Protein AF-A0A7S3BF53-F1 (afdb_monomer_lite)

Secondary structure (DSSP, 8-state):
--HHHHHHHHHHHHHHHHHHHHHHHHHHHHHHHHTS-----TTS-SS--HHHHHHHHHT-THHHHHHHHHHS-TTS-HHHHHHHHHHHHHHHIIIIIIHHHHHHHHHHHHHHHHHHHHHHHHHHHHHHHHHHHHTS-SS-GGGHHHHHHHHHHHHHHHHHHHHHT-TT--SS-SS--S----S-------TT-PPPTTSSS-SS---TT---HHHHHHHHHHHS---S-S-HHHHHHHHHHHHHHHHHHHHHHHHSSPPP----

Foldseek 3Di:
DDLVVVLVVLLVVVVVVLVVVLLVLLVVLLVVVQVQDDDDDPLDDPHDDSVNSVCVLVVNCSVVVVLVVVVVVPPDDPVSNVVVVVSSVVSNCCNVVVSVVVSVVSSVVSCVVSVVCSVVVVVVVVVVVVVVVVVDDPDDPVCSVVVVVVVVVVVVVVVVCVVVVDPPDPDPPPPPPPDPPVPDPPQPQDPVRDHDVPDPDPDDDDDPPDDDVVVVCVVVVVVVPPDDDDDPPVVVVVVVVVVVVVVVVVVVVVVPPPDPPDDD

Sequence (264 aa):
MSALVNMFLVMVRDLARWLVLVAVVIVAFSLALSAVPLPSGDACPDRVDVLLLFDVIVGGGAYVECLEGLEEVETYESMTSHFIVFLLLVHLLVTVVMLLNMLIAMMGKTFDSVWEGQQAVSFFIFANQVTSWGAFDSIPPPFSLLSLLFYGLRWCWEHLRNHCAGPAGFRRLRGGAEDVVPERFELMTFPNGQPMPGSTAWSDEYPTERLPGFVQDFIIAHMQDGDAGGDDDEVRWRAHLMKQQWRIEQATKRLEEPLPLQEQ

Structure (mmCIF, N/CA/C/O backbone):
data_AF-A0A7S3BF53-F1
#
_entry.id   AF-A0A7S3BF53-F1
#
loop_
_atom_site.group_PDB
_atom_site.id
_atom_site.type_symbol
_atom_site.label_atom_id
_atom_site.label_alt_id
_atom_site.label_comp_id
_atom_site.label_asym_id
_atom_site.label_entity_id
_atom_site.label_seq_id
_atom_site.pdbx_PDB_ins_code
_atom_site.Cartn_x
_atom_site.Cartn_y
_atom_site.Cartn_z
_atom_site.occupancy
_atom_site.B_iso_or_equiv
_atom_site.auth_seq_id
_atom_site.auth_comp_id
_atom_site.auth_asym_id
_atom_site.auth_atom_id
_atom_site.pdbx_PDB_model_num
ATOM 1 N N . MET A 1 1 ? -7.308 -0.768 20.375 1.00 58.06 1 MET A N 1
ATOM 2 C CA . MET A 1 1 ? -6.405 -0.361 19.274 1.00 58.06 1 MET A CA 1
ATOM 3 C C . MET A 1 1 ? -6.685 1.097 18.968 1.00 58.06 1 MET A C 1
ATOM 5 O O . MET A 1 1 ? -7.853 1.464 18.953 1.00 58.06 1 MET A O 1
ATOM 9 N N . SER A 1 2 ? -5.657 1.934 18.832 1.00 79.06 2 SER A N 1
ATOM 10 C CA . SER A 1 2 ? -5.838 3.372 18.604 1.00 79.06 2 SER A CA 1
ATOM 11 C C . SER A 1 2 ? -6.504 3.630 17.250 1.00 79.06 2 SER A C 1
ATOM 13 O O . SER A 1 2 ? -6.268 2.903 16.285 1.00 79.06 2 SER A O 1
ATOM 15 N N . ALA A 1 3 ? -7.337 4.669 17.180 1.00 77.31 3 ALA A N 1
ATOM 16 C CA . ALA A 1 3 ? -8.090 5.034 15.979 1.00 77.31 3 ALA A CA 1
ATOM 17 C C . ALA A 1 3 ? -7.168 5.236 14.754 1.00 77.31 3 ALA A C 1
ATOM 19 O O . ALA A 1 3 ? -7.497 4.817 13.644 1.00 77.31 3 ALA A O 1
ATOM 20 N N . LEU A 1 4 ? -5.950 5.728 15.006 1.00 82.62 4 LEU A N 1
ATOM 21 C CA . LEU A 1 4 ? -4.860 5.891 14.041 1.00 82.62 4 LEU A CA 1
ATOM 22 C C . LEU A 1 4 ? -4.425 4.566 13.391 1.00 82.62 4 LEU A C 1
ATOM 24 O O . LEU A 1 4 ? -4.243 4.511 12.180 1.00 82.62 4 LEU A O 1
ATOM 28 N N . VAL A 1 5 ? -4.319 3.475 14.159 1.00 86.81 5 VAL A N 1
ATOM 29 C CA . VAL A 1 5 ? -3.934 2.161 13.606 1.00 86.81 5 VAL A CA 1
ATOM 30 C C . VAL A 1 5 ? -4.991 1.665 12.625 1.00 86.81 5 VAL A C 1
ATOM 32 O O . VAL A 1 5 ? -4.650 1.145 11.568 1.00 86.81 5 VAL A O 1
ATOM 35 N N . ASN A 1 6 ? -6.273 1.872 12.936 1.00 81.62 6 ASN A N 1
ATOM 36 C CA . ASN A 1 6 ? -7.346 1.483 12.028 1.00 81.62 6 ASN A CA 1
ATOM 37 C C . ASN A 1 6 ? -7.331 2.322 10.738 1.00 81.62 6 ASN A C 1
ATOM 39 O O . ASN A 1 6 ? -7.492 1.763 9.657 1.00 81.62 6 ASN A O 1
ATOM 43 N N . MET A 1 7 ? -7.066 3.635 10.831 1.00 84.69 7 MET A N 1
ATOM 44 C CA . MET A 1 7 ? -6.878 4.478 9.637 1.00 84.69 7 MET A CA 1
ATOM 45 C C . MET A 1 7 ? -5.736 3.956 8.762 1.00 84.69 7 MET A C 1
ATOM 47 O O . MET A 1 7 ? -5.902 3.767 7.558 1.00 84.69 7 MET A O 1
ATOM 51 N N . PHE A 1 8 ? -4.588 3.680 9.383 1.00 87.94 8 PHE A N 1
ATOM 52 C CA . PHE A 1 8 ? -3.396 3.225 8.683 1.00 87.94 8 PHE A CA 1
ATOM 53 C C . PHE A 1 8 ? -3.629 1.897 7.956 1.00 87.94 8 PHE A C 1
ATOM 55 O O . PHE A 1 8 ? -3.248 1.757 6.800 1.00 87.94 8 PHE A O 1
ATOM 62 N N . LEU A 1 9 ? -4.310 0.935 8.584 1.00 88.62 9 LEU A N 1
ATOM 63 C CA . LEU A 1 9 ? -4.603 -0.355 7.951 1.00 88.62 9 LEU A CA 1
ATOM 64 C C . LEU A 1 9 ? -5.501 -0.221 6.716 1.00 88.62 9 LEU A C 1
ATOM 66 O O . LEU A 1 9 ? -5.301 -0.936 5.732 1.00 88.62 9 LEU A O 1
ATOM 70 N N . VAL A 1 10 ? -6.466 0.703 6.745 1.00 87.38 10 VAL A N 1
ATOM 71 C CA . VAL A 1 10 ? -7.314 0.984 5.580 1.00 87.38 10 VAL A CA 1
ATOM 72 C C . VAL A 1 10 ? -6.475 1.559 4.437 1.00 87.38 10 VAL A C 1
ATOM 74 O O . VAL A 1 10 ? -6.578 1.064 3.317 1.00 87.38 10 VAL A O 1
ATOM 77 N N . MET A 1 11 ? -5.582 2.507 4.728 1.00 89.75 11 MET A N 1
ATOM 78 C CA . MET A 1 11 ? -4.672 3.088 3.732 1.00 89.75 11 MET A CA 1
ATOM 79 C C . MET A 1 11 ? -3.684 2.064 3.166 1.00 89.75 11 MET A C 1
ATOM 81 O O . MET A 1 11 ? -3.462 2.018 1.959 1.00 89.75 11 MET A O 1
ATOM 85 N N . VAL A 1 12 ? -3.124 1.190 4.009 1.00 91.19 12 VAL A N 1
ATOM 86 C CA . VAL A 1 12 ? -2.203 0.125 3.576 1.00 91.19 12 VAL A CA 1
ATOM 87 C C . VAL A 1 12 ? -2.883 -0.845 2.614 1.00 91.19 12 VAL A C 1
ATOM 89 O O . VAL A 1 12 ? -2.254 -1.330 1.676 1.00 91.19 12 VAL A O 1
ATOM 92 N N . ARG A 1 13 ? -4.176 -1.122 2.802 1.00 90.62 13 ARG A N 1
ATOM 93 C CA . ARG A 1 13 ? -4.932 -1.961 1.867 1.00 90.62 13 ARG A CA 1
ATOM 94 C C . ARG A 1 13 ? -5.024 -1.323 0.480 1.00 90.62 13 ARG A C 1
ATOM 96 O O . ARG A 1 13 ? -4.913 -2.034 -0.518 1.00 90.62 13 ARG A O 1
ATOM 103 N N . ASP A 1 14 ? -5.223 -0.013 0.409 1.00 90.75 14 ASP A N 1
ATOM 104 C CA . ASP A 1 14 ? -5.295 0.705 -0.867 1.00 90.75 14 ASP A CA 1
ATOM 105 C C . ASP A 1 14 ? -3.908 0.831 -1.513 1.00 90.75 14 ASP A C 1
ATOM 107 O O . ASP A 1 14 ? -3.759 0.564 -2.708 1.00 90.75 14 ASP A O 1
ATOM 111 N N . LEU A 1 15 ? -2.869 1.051 -0.703 1.00 92.25 15 LEU A N 1
ATOM 112 C CA . LEU A 1 15 ? -1.470 0.965 -1.123 1.00 92.25 15 LEU A CA 1
ATOM 113 C C . LEU A 1 15 ? -1.128 -0.408 -1.716 1.00 92.25 15 LEU A C 1
ATOM 115 O O . LEU A 1 15 ? -0.468 -0.484 -2.747 1.00 92.25 15 LEU A O 1
ATOM 119 N N . ALA A 1 16 ? -1.595 -1.499 -1.104 1.00 93.56 16 ALA A N 1
ATOM 120 C CA . ALA A 1 16 ? -1.345 -2.852 -1.594 1.00 93.56 16 ALA A CA 1
ATOM 121 C C . ALA A 1 16 ? -1.981 -3.089 -2.973 1.00 93.56 16 ALA A C 1
ATOM 123 O O . ALA A 1 16 ? -1.361 -3.701 -3.841 1.00 93.56 16 ALA A O 1
ATOM 124 N N . ARG A 1 17 ? -3.194 -2.569 -3.207 1.00 92.50 17 ARG A N 1
ATOM 125 C CA .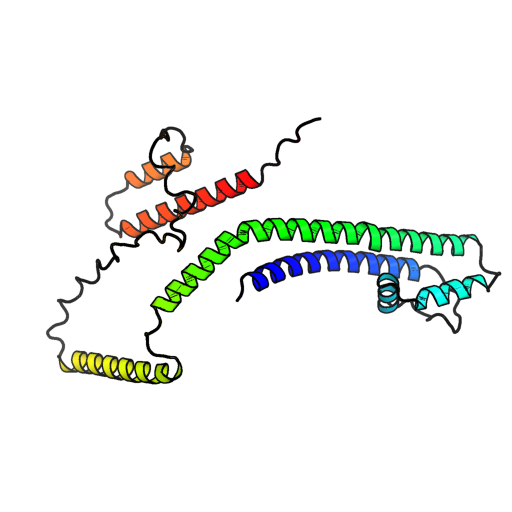 ARG A 1 17 ? -3.857 -2.637 -4.522 1.00 92.50 17 ARG A CA 1
ATOM 126 C C . ARG A 1 17 ? -3.075 -1.866 -5.581 1.00 92.50 17 ARG A C 1
ATOM 128 O O . ARG A 1 17 ? -2.878 -2.379 -6.680 1.00 92.50 17 ARG A O 1
ATOM 135 N N . TRP A 1 18 ? -2.597 -0.671 -5.243 1.00 91.50 18 TRP A N 1
ATOM 136 C CA . TRP A 1 18 ? -1.729 0.110 -6.123 1.00 91.50 18 TRP A CA 1
ATOM 137 C C . TRP A 1 18 ? -0.403 -0.613 -6.407 1.00 91.50 18 TRP A C 1
ATOM 139 O O . TRP A 1 18 ? 0.016 -0.700 -7.558 1.00 91.50 18 TRP A O 1
ATOM 149 N N . LEU A 1 19 ? 0.213 -1.216 -5.389 1.00 90.25 19 LEU A N 1
ATOM 150 C CA . LEU A 1 19 ? 1.477 -1.941 -5.522 1.00 90.25 19 LEU A CA 1
ATOM 151 C C . LEU A 1 19 ? 1.355 -3.153 -6.455 1.00 90.25 19 LEU A C 1
ATOM 153 O O . LEU A 1 19 ? 2.285 -3.440 -7.203 1.00 90.25 19 LEU A O 1
ATOM 157 N N . VAL A 1 20 ? 0.203 -3.829 -6.478 1.00 92.94 20 VAL A N 1
ATOM 158 C CA . VAL A 1 20 ? -0.067 -4.894 -7.459 1.00 92.94 20 VAL A CA 1
ATOM 159 C C . VAL A 1 20 ? -0.070 -4.347 -8.890 1.00 92.94 20 VAL A C 1
ATOM 161 O O . VAL A 1 20 ? 0.509 -4.975 -9.773 1.00 92.94 20 VAL A O 1
ATOM 164 N N . LEU A 1 21 ? -0.662 -3.172 -9.134 1.00 90.81 21 LEU A N 1
ATOM 165 C CA . LEU A 1 21 ? -0.634 -2.542 -10.461 1.00 90.81 21 LEU A CA 1
ATOM 166 C C . LEU A 1 21 ? 0.792 -2.175 -10.876 1.00 90.81 21 LEU A C 1
ATOM 168 O O . LEU A 1 21 ? 1.189 -2.448 -12.008 1.00 90.81 21 LEU A O 1
ATOM 172 N N . VAL A 1 22 ? 1.574 -1.618 -9.949 1.00 87.88 22 VAL A N 1
ATOM 173 C CA . VAL A 1 22 ? 2.997 -1.333 -10.166 1.00 87.88 22 VAL A CA 1
ATOM 174 C C . VAL A 1 22 ? 3.735 -2.617 -10.532 1.00 87.88 22 VAL A C 1
ATOM 176 O O . VAL A 1 22 ? 4.389 -2.661 -11.568 1.00 87.88 22 VAL A O 1
ATOM 179 N N . ALA A 1 23 ? 3.571 -3.691 -9.757 1.00 88.94 23 ALA A N 1
ATOM 180 C CA . ALA A 1 23 ? 4.220 -4.971 -10.024 1.00 88.94 23 ALA A CA 1
ATOM 181 C C . ALA A 1 23 ? 3.887 -5.520 -11.424 1.00 88.94 23 ALA A C 1
ATOM 183 O O . ALA A 1 23 ? 4.781 -6.000 -12.117 1.00 88.94 23 ALA A O 1
ATOM 184 N N . VAL A 1 24 ? 2.634 -5.399 -11.877 1.00 91.69 24 VAL A N 1
ATOM 185 C CA . VAL A 1 24 ? 2.233 -5.806 -13.235 1.00 91.69 24 VAL A CA 1
ATOM 186 C C . VAL A 1 24 ? 2.958 -4.986 -14.307 1.00 91.69 24 VAL A C 1
ATOM 188 O O . VAL A 1 24 ? 3.455 -5.562 -15.273 1.00 91.69 24 VAL A O 1
ATOM 191 N N . VAL A 1 25 ? 3.062 -3.665 -14.136 1.00 89.12 25 VAL A N 1
ATOM 192 C CA . VAL A 1 25 ? 3.775 -2.785 -15.081 1.00 89.12 25 VAL A CA 1
ATOM 193 C C . VAL A 1 25 ? 5.271 -3.106 -15.119 1.00 89.12 25 VAL A C 1
ATOM 195 O O . VAL A 1 25 ? 5.851 -3.181 -16.201 1.00 89.12 25 VAL A O 1
ATOM 198 N N . ILE A 1 26 ? 5.882 -3.346 -13.956 1.00 86.88 26 ILE A N 1
ATOM 199 C CA . ILE A 1 26 ? 7.291 -3.743 -13.829 1.00 86.88 26 ILE A CA 1
ATOM 200 C C . ILE A 1 26 ? 7.536 -5.044 -14.586 1.00 86.88 26 ILE A C 1
ATOM 202 O O . ILE A 1 26 ? 8.400 -5.087 -15.454 1.00 86.88 26 ILE A O 1
ATOM 206 N N . VAL A 1 27 ? 6.736 -6.080 -14.322 1.00 87.62 27 VAL A N 1
ATOM 207 C CA . VAL A 1 27 ? 6.882 -7.385 -14.978 1.00 87.62 27 VAL A CA 1
ATOM 208 C C . VAL A 1 27 ? 6.671 -7.277 -16.488 1.00 87.62 27 VAL A C 1
ATOM 210 O O . VAL A 1 27 ? 7.452 -7.842 -17.250 1.00 87.62 27 VAL A O 1
ATOM 213 N N . ALA A 1 28 ? 5.662 -6.528 -16.945 1.00 89.44 28 ALA A N 1
ATOM 214 C CA . ALA A 1 28 ? 5.427 -6.314 -18.373 1.00 89.44 28 ALA A CA 1
ATOM 215 C C . ALA A 1 28 ? 6.629 -5.641 -19.056 1.00 89.44 28 ALA A C 1
ATOM 217 O O . ALA A 1 28 ? 7.031 -6.048 -20.147 1.00 89.44 28 ALA A O 1
ATOM 218 N N . PHE A 1 29 ? 7.236 -4.653 -18.396 1.00 86.50 29 PHE A N 1
ATOM 219 C CA . PHE A 1 29 ? 8.429 -3.983 -18.899 1.00 86.50 29 PHE A CA 1
ATOM 220 C C . PHE A 1 29 ? 9.669 -4.887 -18.869 1.00 86.50 29 PHE A C 1
ATOM 222 O O . PHE A 1 29 ? 10.404 -4.928 -19.852 1.00 86.50 29 PHE A O 1
ATOM 229 N N . SER A 1 30 ? 9.868 -5.680 -17.807 1.00 84.31 30 SER A N 1
ATOM 230 C CA . SER A 1 30 ? 10.944 -6.681 -17.746 1.00 84.31 30 SER A CA 1
ATOM 231 C C . SER A 1 30 ? 10.846 -7.678 -18.898 1.00 84.31 30 SER A C 1
ATOM 233 O O . SER A 1 30 ? 11.850 -7.991 -19.532 1.00 84.31 30 SER A O 1
ATOM 235 N N . LEU A 1 31 ? 9.634 -8.152 -19.204 1.00 86.06 31 LEU A N 1
ATOM 236 C CA . LEU A 1 31 ? 9.401 -9.068 -20.319 1.00 86.06 31 LEU A CA 1
ATOM 237 C C . LEU A 1 31 ? 9.686 -8.399 -21.668 1.00 86.06 31 LEU A C 1
ATOM 239 O O . LEU A 1 31 ? 10.329 -9.011 -22.520 1.00 86.06 31 LEU A O 1
ATOM 243 N N . ALA A 1 32 ? 9.276 -7.141 -21.849 1.00 86.44 32 ALA A N 1
ATOM 244 C CA . ALA A 1 32 ? 9.574 -6.380 -23.061 1.00 86.44 32 ALA A CA 1
ATOM 245 C C . ALA A 1 32 ? 11.086 -6.188 -23.265 1.00 86.44 32 ALA A C 1
ATOM 247 O O . ALA A 1 32 ? 11.575 -6.384 -24.375 1.00 86.44 32 ALA A O 1
ATOM 248 N N . LEU A 1 33 ? 11.834 -5.882 -22.199 1.00 80.38 33 LEU A N 1
ATOM 249 C CA . LEU A 1 33 ? 13.294 -5.773 -22.255 1.00 80.38 33 LEU A CA 1
ATOM 250 C C . LEU A 1 33 ? 13.976 -7.120 -22.497 1.00 80.38 33 LEU A C 1
ATOM 252 O O . LEU A 1 33 ? 14.936 -7.175 -23.252 1.00 80.38 33 LEU A O 1
ATOM 256 N N . SER A 1 34 ? 13.460 -8.212 -21.927 1.00 82.06 34 SER A N 1
ATOM 257 C CA . SER A 1 34 ? 14.020 -9.554 -22.149 1.00 82.06 34 SER A CA 1
ATOM 258 C C . SER A 1 34 ? 13.914 -10.030 -23.602 1.00 82.06 34 SER A C 1
ATOM 260 O O . SER A 1 34 ? 14.663 -10.910 -24.019 1.00 82.06 34 SER A O 1
ATOM 262 N N . ALA A 1 35 ? 12.991 -9.453 -24.379 1.00 85.12 35 ALA A N 1
ATOM 263 C CA . ALA A 1 35 ? 12.853 -9.731 -25.804 1.00 85.12 35 ALA A CA 1
ATOM 264 C C . ALA A 1 35 ? 13.886 -8.978 -26.661 1.00 85.12 35 ALA A C 1
ATOM 266 O O . ALA A 1 35 ? 14.076 -9.330 -27.827 1.00 85.12 35 ALA A O 1
ATOM 267 N N . VAL A 1 36 ? 14.542 -7.952 -26.109 1.00 81.06 36 VAL A N 1
ATOM 268 C CA . VAL A 1 36 ? 15.578 -7.188 -26.803 1.00 81.06 36 VAL A CA 1
ATOM 269 C C . VAL A 1 36 ? 16.932 -7.859 -26.545 1.00 81.06 36 VAL A C 1
ATOM 271 O O . VAL A 1 36 ? 17.335 -7.986 -25.389 1.00 81.06 36 VAL A O 1
ATOM 274 N N . PRO A 1 37 ? 17.653 -8.307 -27.588 1.00 73.31 37 PRO A N 1
ATOM 275 C CA . PRO A 1 37 ? 18.969 -8.904 -27.414 1.00 73.31 37 PRO A CA 1
ATOM 276 C C . PRO A 1 37 ? 19.960 -7.831 -26.948 1.00 73.31 37 PRO A C 1
ATOM 278 O O . PRO A 1 37 ? 20.319 -6.935 -27.711 1.00 73.31 37 PRO A O 1
ATOM 281 N N . LEU A 1 38 ? 20.384 -7.919 -25.689 1.00 71.62 38 LEU A N 1
ATOM 282 C CA . LEU A 1 38 ? 21.467 -7.104 -25.146 1.00 71.62 38 LEU A CA 1
ATOM 283 C C . LEU A 1 38 ? 22.809 -7.776 -25.469 1.00 71.62 38 LEU A C 1
ATOM 285 O O . LEU A 1 38 ? 22.896 -9.008 -25.431 1.00 71.62 38 LEU A O 1
ATOM 289 N N . PRO A 1 39 ? 23.858 -7.008 -25.799 1.00 67.94 39 PRO A N 1
ATOM 290 C CA . PRO A 1 39 ? 25.179 -7.583 -25.973 1.00 67.94 39 PRO A CA 1
ATOM 291 C C . PRO A 1 39 ? 25.680 -8.094 -24.616 1.00 67.94 39 PRO A C 1
ATOM 293 O O . PRO A 1 39 ? 25.703 -7.368 -23.625 1.00 67.94 39 PRO A O 1
ATOM 296 N N . SER A 1 40 ? 26.063 -9.367 -24.576 1.00 64.88 40 SER A N 1
ATOM 297 C CA . SER A 1 40 ? 26.676 -10.001 -23.411 1.00 64.88 40 SER A CA 1
ATOM 298 C C . SER A 1 40 ? 28.082 -9.429 -23.213 1.00 64.88 40 SER A C 1
ATOM 300 O O . SER A 1 40 ? 28.989 -9.745 -23.988 1.00 64.88 40 SER A O 1
ATOM 302 N N . GLY A 1 41 ? 28.251 -8.565 -22.215 1.00 65.62 41 GLY A N 1
ATOM 303 C CA . GLY A 1 41 ? 29.543 -8.035 -21.778 1.00 65.62 41 GLY A CA 1
ATOM 304 C C . GLY A 1 41 ? 29.740 -8.280 -20.285 1.00 65.62 41 GLY A C 1
ATOM 305 O O . GLY A 1 41 ? 28.764 -8.386 -19.551 1.00 65.62 41 GLY A O 1
ATOM 306 N N . ASP A 1 42 ? 30.992 -8.328 -19.824 1.00 69.00 42 ASP A N 1
ATOM 307 C CA . ASP A 1 42 ? 31.342 -8.649 -18.426 1.00 69.00 42 ASP A CA 1
ATOM 308 C C . ASP A 1 42 ? 30.708 -7.698 -17.384 1.00 69.00 42 ASP A C 1
ATOM 310 O O . ASP A 1 42 ? 30.632 -8.033 -16.203 1.00 69.00 42 ASP A O 1
ATOM 314 N N . ALA A 1 43 ? 30.246 -6.517 -17.816 1.00 68.31 43 ALA A N 1
ATOM 315 C CA . ALA A 1 43 ? 29.608 -5.502 -16.978 1.00 68.31 43 ALA A CA 1
ATOM 316 C C . ALA A 1 43 ? 28.077 -5.644 -16.856 1.00 68.31 43 ALA A C 1
ATOM 318 O O . ALA A 1 43 ? 27.490 -5.056 -15.949 1.00 68.31 43 ALA A O 1
ATOM 319 N N . CYS A 1 44 ? 27.420 -6.408 -17.735 1.00 71.00 44 CYS A N 1
ATOM 320 C CA . CYS A 1 44 ? 25.963 -6.530 -17.745 1.00 71.00 44 CYS A CA 1
ATOM 321 C C . CYS A 1 44 ? 25.557 -7.986 -17.466 1.00 71.00 44 CYS A C 1
ATOM 323 O O . CYS A 1 44 ? 26.053 -8.901 -18.122 1.00 71.00 44 CYS A O 1
ATOM 325 N N . PRO A 1 45 ? 24.651 -8.240 -16.508 1.00 68.94 45 PRO A N 1
ATOM 326 C CA . PRO A 1 45 ? 24.195 -9.595 -16.246 1.00 68.94 45 PRO A CA 1
ATOM 327 C C . PRO A 1 45 ? 23.455 -10.163 -17.462 1.00 68.94 45 PRO A C 1
ATOM 329 O O . PRO A 1 45 ? 22.587 -9.508 -18.035 1.00 68.94 45 PRO A O 1
ATOM 332 N N . ASP A 1 46 ? 23.748 -11.422 -17.798 1.00 68.44 46 ASP A N 1
ATOM 333 C CA . ASP A 1 46 ? 23.150 -12.156 -18.928 1.00 68.44 46 ASP A CA 1
ATOM 334 C C . ASP A 1 46 ? 21.615 -12.255 -18.867 1.00 68.44 46 ASP A C 1
ATOM 336 O O . ASP A 1 46 ? 20.956 -12.610 -19.848 1.00 68.44 46 ASP A O 1
ATOM 340 N N . ARG A 1 47 ? 21.019 -11.983 -17.701 1.00 68.56 47 ARG A N 1
ATOM 341 C CA . ARG A 1 47 ? 19.571 -11.916 -17.512 1.00 68.56 47 ARG A CA 1
ATOM 342 C C . ARG A 1 47 ? 19.185 -10.689 -16.709 1.00 68.56 47 ARG A C 1
ATOM 344 O O . ARG A 1 47 ? 19.731 -10.420 -15.643 1.00 68.56 47 ARG A O 1
ATOM 351 N N . VAL A 1 48 ? 18.169 -9.994 -17.210 1.00 69.88 48 VAL A N 1
ATOM 352 C CA . VAL A 1 48 ? 17.499 -8.918 -16.486 1.00 69.88 48 VAL A CA 1
ATOM 353 C C . VAL A 1 48 ? 16.619 -9.552 -15.411 1.00 69.88 48 VAL A C 1
ATOM 355 O O . VAL A 1 48 ? 15.503 -9.997 -15.682 1.00 69.88 48 VAL A O 1
ATOM 358 N N . ASP A 1 49 ? 17.137 -9.630 -14.189 1.00 75.81 49 ASP A N 1
ATOM 359 C CA . ASP A 1 49 ? 16.344 -10.048 -13.039 1.00 75.81 49 ASP A CA 1
ATOM 360 C C . ASP A 1 49 ? 15.367 -8.940 -12.624 1.00 75.81 49 ASP A C 1
ATOM 362 O O . ASP A 1 49 ? 15.662 -7.745 -12.695 1.00 75.81 49 ASP A O 1
ATOM 366 N N . VAL A 1 50 ? 14.198 -9.341 -12.119 1.00 74.44 50 VAL A N 1
ATOM 367 C CA . VAL A 1 50 ? 13.154 -8.421 -11.619 1.00 74.44 50 VAL A CA 1
ATOM 368 C C . VAL A 1 50 ? 13.705 -7.473 -10.544 1.00 74.44 50 VAL A C 1
ATOM 370 O O . VAL A 1 50 ? 13.290 -6.321 -10.453 1.00 74.44 50 VAL A O 1
ATOM 373 N N . LEU A 1 51 ? 14.670 -7.948 -9.754 1.00 75.19 51 LEU A N 1
ATOM 374 C CA . LEU A 1 51 ? 15.366 -7.177 -8.723 1.00 75.19 51 LEU A CA 1
ATOM 375 C C . LEU A 1 51 ? 16.181 -6.015 -9.300 1.00 75.19 51 LEU A C 1
ATOM 377 O O . LEU A 1 51 ? 16.215 -4.942 -8.709 1.00 75.19 51 LEU A O 1
ATOM 381 N N . LEU A 1 52 ? 16.787 -6.219 -10.467 1.00 73.62 52 LEU A N 1
ATOM 382 C CA . LEU A 1 52 ? 17.581 -5.207 -11.151 1.00 73.62 52 LEU A CA 1
ATOM 383 C C . LEU A 1 52 ? 16.664 -4.123 -11.735 1.00 73.62 52 LEU A C 1
ATOM 385 O O . LEU A 1 52 ? 16.938 -2.934 -11.619 1.00 73.62 52 LEU A O 1
ATOM 389 N N . LEU A 1 53 ? 15.503 -4.523 -12.261 1.00 73.50 53 LEU A N 1
ATOM 390 C CA . LEU A 1 53 ? 14.482 -3.577 -12.711 1.00 73.50 53 LEU A CA 1
ATOM 391 C C . LEU A 1 53 ? 13.871 -2.770 -11.553 1.00 73.50 53 LEU A C 1
ATOM 393 O O . LEU A 1 53 ? 13.546 -1.596 -11.709 1.00 73.50 53 LEU A O 1
ATOM 397 N N . PHE A 1 54 ? 13.706 -3.398 -10.387 1.00 76.62 54 PHE A N 1
ATOM 398 C CA . PHE A 1 54 ? 13.265 -2.700 -9.183 1.00 76.62 54 PHE A CA 1
ATOM 399 C C . PHE A 1 54 ? 14.294 -1.655 -8.742 1.00 76.62 54 PHE A C 1
ATOM 401 O O . PHE A 1 54 ? 13.909 -0.539 -8.405 1.00 76.62 54 PHE A O 1
ATOM 408 N N . ASP A 1 55 ? 15.586 -1.985 -8.816 1.00 79.12 55 ASP A N 1
ATOM 409 C CA . ASP A 1 55 ? 16.666 -1.040 -8.532 1.00 79.12 55 ASP A CA 1
ATOM 410 C C . ASP A 1 55 ? 16.593 0.179 -9.466 1.00 79.12 55 ASP A C 1
ATOM 412 O O . ASP A 1 55 ? 16.591 1.309 -8.991 1.00 79.12 55 ASP A O 1
ATOM 416 N N . VAL A 1 56 ? 16.358 -0.022 -10.771 1.00 74.38 56 VAL A N 1
ATOM 417 C CA . VAL A 1 56 ? 16.149 1.074 -11.744 1.00 74.38 56 VAL A CA 1
ATOM 418 C C . VAL A 1 56 ? 15.011 2.012 -11.341 1.00 74.38 56 VAL A C 1
ATOM 420 O O . VAL A 1 56 ? 15.143 3.230 -11.434 1.00 74.38 56 VAL A O 1
ATOM 423 N N . ILE A 1 57 ? 13.893 1.464 -10.869 1.00 73.38 57 ILE A N 1
ATOM 424 C CA . ILE A 1 57 ? 12.719 2.257 -10.470 1.00 73.38 57 ILE A CA 1
ATOM 425 C C . ILE A 1 57 ? 12.984 3.041 -9.186 1.00 73.38 57 ILE A C 1
ATOM 427 O O . ILE A 1 57 ? 12.490 4.156 -9.028 1.00 73.38 57 ILE A O 1
ATOM 431 N N . VAL A 1 58 ? 13.770 2.468 -8.274 1.00 76.25 58 VAL A N 1
ATOM 432 C CA . VAL A 1 58 ? 14.184 3.122 -7.027 1.00 76.25 58 VAL A CA 1
ATOM 433 C C . VAL A 1 58 ? 15.287 4.166 -7.275 1.00 76.25 58 VAL A C 1
ATOM 435 O O . VAL A 1 58 ? 15.558 4.989 -6.401 1.00 76.25 58 VAL A O 1
ATOM 438 N N . GLY A 1 59 ? 15.859 4.211 -8.483 1.00 69.75 59 GLY A N 1
ATOM 439 C CA . GLY A 1 59 ? 16.929 5.136 -8.858 1.00 69.75 59 GLY A CA 1
ATOM 440 C C . GLY A 1 59 ? 18.332 4.583 -8.596 1.00 69.75 59 GLY A C 1
ATOM 441 O O . GLY A 1 59 ? 19.274 5.350 -8.408 1.00 69.75 59 GLY A O 1
ATOM 442 N N . GLY A 1 60 ? 18.475 3.262 -8.554 1.00 75.56 60 GLY A N 1
ATOM 443 C CA . GLY A 1 60 ? 19.754 2.569 -8.508 1.00 75.56 60 GLY A CA 1
ATOM 444 C C . GLY A 1 60 ? 20.576 2.813 -9.775 1.00 75.56 60 GLY A C 1
ATOM 445 O O . GLY A 1 60 ? 20.065 2.783 -10.895 1.00 75.56 60 GLY A O 1
ATOM 446 N N . GLY A 1 61 ? 21.870 3.081 -9.592 1.00 72.44 61 GLY A N 1
ATOM 447 C CA . GLY A 1 61 ? 22.786 3.456 -10.676 1.00 72.44 61 GLY A CA 1
ATOM 448 C C . GLY A 1 61 ? 23.297 2.289 -11.526 1.00 72.44 61 GLY A C 1
ATOM 449 O O . GLY A 1 61 ? 23.853 2.528 -12.593 1.00 72.44 61 GLY A O 1
ATOM 450 N N . ALA A 1 62 ? 23.087 1.037 -11.104 1.00 69.75 62 ALA A N 1
ATOM 451 C CA . ALA A 1 62 ? 23.700 -0.136 -11.737 1.00 69.75 62 ALA A CA 1
ATOM 452 C C . ALA A 1 62 ? 23.319 -0.307 -13.220 1.00 69.75 62 ALA A C 1
ATOM 454 O O . ALA A 1 62 ? 24.110 -0.780 -14.030 1.00 69.75 62 ALA A O 1
ATOM 455 N N . TYR A 1 63 ? 22.106 0.099 -13.597 1.00 70.50 63 TYR A N 1
ATOM 456 C CA . TYR A 1 63 ? 21.652 0.006 -14.986 1.00 70.50 63 TYR A CA 1
ATOM 457 C C . TYR A 1 63 ? 22.137 1.171 -15.850 1.00 70.50 63 TYR A C 1
ATOM 459 O O . TYR A 1 63 ? 22.316 1.002 -17.052 1.00 70.50 63 TYR A O 1
ATOM 467 N N . VAL A 1 64 ? 22.361 2.340 -15.239 1.00 72.44 64 VAL A N 1
ATOM 468 C CA . VAL A 1 64 ? 22.916 3.513 -15.927 1.00 72.44 64 VAL A CA 1
ATOM 469 C C . VAL A 1 64 ? 24.349 3.213 -16.356 1.00 72.44 64 VAL A C 1
ATOM 471 O O . VAL A 1 64 ? 24.692 3.466 -17.500 1.00 72.44 64 VAL A O 1
ATOM 474 N N . GLU A 1 65 ? 25.132 2.556 -15.498 1.00 75.81 65 GLU A N 1
ATOM 475 C CA . GLU A 1 65 ? 26.508 2.143 -15.803 1.00 75.81 65 GLU A CA 1
ATOM 476 C C . GLU A 1 65 ? 26.570 1.103 -16.943 1.00 75.81 65 GLU A C 1
ATOM 478 O O . GLU A 1 65 ? 27.410 1.205 -17.836 1.00 75.81 65 GLU A O 1
ATOM 483 N N . CYS A 1 66 ? 25.625 0.152 -16.992 1.00 75.62 66 CYS A N 1
ATOM 484 C CA . CYS A 1 66 ? 25.492 -0.776 -18.126 1.00 75.62 66 CYS A CA 1
ATOM 485 C C . CYS A 1 66 ? 25.070 -0.048 -19.420 1.00 75.62 66 CYS A C 1
ATOM 487 O O . CYS A 1 66 ? 25.583 -0.364 -20.489 1.00 75.62 66 CYS A O 1
ATOM 489 N N . LEU A 1 67 ? 24.175 0.945 -19.347 1.00 72.56 67 LEU A N 1
ATOM 490 C CA . LEU A 1 67 ? 23.752 1.748 -20.504 1.00 72.56 67 LEU A CA 1
ATOM 491 C C . LEU A 1 67 ? 24.859 2.660 -21.042 1.00 72.56 67 LEU A C 1
ATOM 493 O O . LEU A 1 67 ? 25.006 2.758 -22.257 1.00 72.56 67 LEU A O 1
ATOM 497 N N . GLU A 1 68 ? 25.637 3.293 -20.166 1.00 74.94 68 GLU A N 1
ATOM 498 C CA . GLU A 1 68 ? 26.790 4.117 -20.546 1.00 74.94 68 GLU A CA 1
ATOM 499 C C . GLU A 1 68 ? 27.879 3.259 -21.212 1.00 74.94 68 GLU A C 1
ATOM 501 O O . GLU A 1 68 ? 28.427 3.645 -22.242 1.00 74.94 68 GLU A O 1
ATOM 506 N N . GLY A 1 69 ? 28.116 2.037 -20.717 1.00 68.38 69 GLY A N 1
ATOM 507 C CA . GLY A 1 69 ? 29.053 1.091 -21.338 1.00 68.38 69 GLY A CA 1
ATOM 508 C C . GLY A 1 69 ? 28.636 0.596 -22.732 1.00 68.38 69 GLY A C 1
ATOM 509 O O . GLY A 1 69 ? 29.483 0.148 -23.506 1.00 68.38 69 GLY A O 1
ATOM 510 N N . LEU A 1 70 ? 27.348 0.690 -23.089 1.00 66.81 70 LEU A N 1
ATOM 511 C CA . LEU A 1 70 ? 26.852 0.347 -24.428 1.00 66.81 70 LEU A CA 1
ATOM 512 C C . LEU A 1 70 ? 27.122 1.445 -25.463 1.00 66.81 70 LEU A C 1
ATOM 514 O O . LEU A 1 70 ? 27.153 1.143 -26.657 1.00 66.81 70 LEU A O 1
ATOM 518 N N . GLU A 1 71 ? 27.315 2.694 -25.033 1.00 64.75 71 GLU A N 1
ATOM 519 C CA . GLU A 1 71 ? 27.599 3.823 -25.926 1.00 64.75 71 GLU A CA 1
ATOM 520 C C . GLU A 1 71 ? 29.007 3.724 -26.540 1.00 64.75 71 GLU A C 1
ATOM 522 O O . GLU A 1 71 ? 29.206 4.114 -27.689 1.00 64.75 71 GLU A O 1
ATOM 527 N N . GLU A 1 72 ? 29.966 3.115 -25.833 1.00 65.00 72 GLU A N 1
ATOM 528 C CA . GLU A 1 72 ? 31.346 2.943 -26.313 1.00 65.00 72 GLU A CA 1
ATOM 529 C C . GLU A 1 72 ? 31.510 1.814 -27.355 1.00 65.00 72 GLU A C 1
ATOM 531 O O . GLU A 1 72 ? 32.506 1.771 -28.082 1.00 65.00 72 GLU A O 1
ATOM 536 N N . VAL A 1 73 ? 30.538 0.901 -27.487 1.00 61.94 73 VAL A N 1
ATOM 537 C CA . VAL A 1 73 ? 30.586 -0.212 -28.453 1.00 61.94 73 VAL A CA 1
ATOM 538 C C . VAL A 1 73 ? 29.886 0.200 -29.758 1.00 61.94 73 VAL A C 1
ATOM 540 O O . VAL A 1 73 ? 28.771 -0.218 -30.062 1.00 61.94 73 VAL A O 1
ATOM 543 N N . GLU A 1 74 ? 30.571 1.021 -30.560 1.00 56.62 74 GLU A N 1
ATOM 544 C CA . GLU A 1 74 ? 30.095 1.709 -31.783 1.00 56.62 74 GLU A CA 1
ATOM 545 C C . GLU A 1 74 ? 29.601 0.823 -32.966 1.00 56.62 74 GLU A C 1
ATOM 547 O O . GLU A 1 74 ? 29.505 1.292 -34.099 1.00 56.62 74 GLU A O 1
ATOM 552 N N . THR A 1 75 ? 29.279 -0.464 -32.784 1.00 57.47 75 THR A N 1
ATOM 553 C CA . THR A 1 75 ? 28.971 -1.386 -33.909 1.00 57.47 75 THR A CA 1
ATOM 554 C C . THR A 1 75 ? 27.594 -2.051 -33.896 1.00 57.47 75 THR A C 1
ATOM 556 O O . THR A 1 75 ? 27.324 -2.887 -34.759 1.00 57.47 75 THR A O 1
ATOM 559 N N . TYR A 1 76 ? 26.682 -1.655 -33.003 1.00 52.56 76 TYR A N 1
ATOM 560 C CA . TYR A 1 76 ? 25.289 -2.126 -33.032 1.00 52.56 76 TYR A CA 1
ATOM 561 C C . TYR A 1 76 ? 24.346 -1.150 -33.755 1.00 52.56 76 TYR A C 1
ATOM 563 O O . TYR A 1 76 ? 24.482 0.067 -33.650 1.00 52.56 76 TYR A O 1
ATOM 571 N N . GLU A 1 77 ? 23.389 -1.695 -34.519 1.00 62.84 77 GLU A N 1
ATO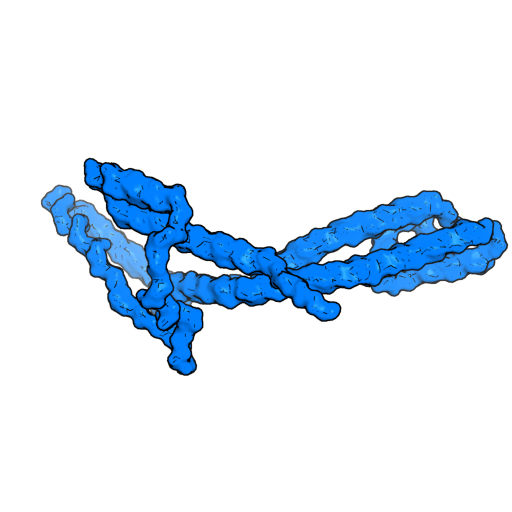M 572 C CA . GLU A 1 77 ? 22.453 -0.939 -35.361 1.00 62.84 77 GLU A CA 1
ATOM 573 C C . GLU A 1 77 ? 21.790 0.222 -34.603 1.00 62.84 77 GLU A C 1
ATOM 575 O O . GLU A 1 77 ? 21.050 0.021 -33.639 1.00 62.84 77 GLU A O 1
ATOM 580 N N . SER A 1 78 ? 22.009 1.441 -35.106 1.00 65.56 78 SER A N 1
ATOM 581 C CA . SER A 1 78 ? 21.496 2.707 -34.567 1.00 65.56 78 SER A CA 1
ATOM 582 C C . SER A 1 78 ? 20.011 2.666 -34.173 1.00 65.56 78 SER A C 1
ATOM 584 O O . SER A 1 78 ? 19.610 3.335 -33.229 1.00 65.56 78 SER A O 1
ATOM 586 N N . MET A 1 79 ? 19.171 1.861 -34.828 1.00 68.00 79 MET A N 1
ATOM 587 C CA . MET A 1 79 ? 17.742 1.807 -34.501 1.00 68.00 79 MET A CA 1
ATOM 588 C C . MET A 1 79 ? 17.427 1.129 -33.160 1.00 68.00 79 MET A C 1
ATOM 590 O O . MET A 1 79 ? 16.495 1.550 -32.475 1.00 68.00 79 MET A O 1
ATOM 594 N N . THR A 1 80 ? 18.200 0.122 -32.752 1.00 76.50 80 THR A N 1
ATOM 595 C CA . THR A 1 80 ? 17.921 -0.643 -31.526 1.00 76.50 80 THR A CA 1
ATOM 596 C C . THR A 1 80 ? 18.285 0.156 -30.275 1.00 76.50 80 THR A C 1
ATOM 598 O O . THR A 1 80 ? 17.530 0.145 -29.303 1.00 76.50 80 THR A O 1
ATOM 601 N N . SER A 1 81 ? 19.381 0.923 -30.309 1.00 74.94 81 SER A N 1
ATOM 602 C CA . SER A 1 81 ? 19.796 1.769 -29.180 1.00 74.94 81 SER A CA 1
ATOM 603 C C . SER A 1 81 ? 18.775 2.873 -28.885 1.00 74.94 81 SER A C 1
ATOM 605 O O . SER A 1 81 ? 18.340 3.029 -27.744 1.00 74.94 81 SER A O 1
ATOM 607 N N . HIS A 1 82 ? 18.298 3.571 -29.920 1.00 81.44 82 HIS A N 1
ATOM 608 C CA . HIS A 1 82 ? 17.267 4.602 -29.774 1.00 81.44 82 HIS A CA 1
ATOM 609 C C . HIS A 1 82 ? 15.950 4.022 -29.245 1.00 81.44 82 HIS A C 1
ATOM 611 O O . HIS A 1 82 ? 15.265 4.665 -28.448 1.00 81.44 82 HIS A O 1
ATOM 617 N N . PHE A 1 83 ? 15.602 2.797 -29.650 1.00 84.00 83 PHE A N 1
ATOM 618 C CA . PHE A 1 83 ? 14.401 2.120 -29.172 1.00 84.00 83 PHE A CA 1
ATOM 619 C C . PHE A 1 83 ? 14.481 1.760 -27.681 1.00 84.00 83 PHE A C 1
ATOM 621 O O . PHE A 1 83 ? 13.512 1.982 -26.957 1.00 84.00 83 PHE A O 1
ATOM 628 N N . ILE A 1 84 ? 15.630 1.273 -27.198 1.00 80.69 84 ILE A N 1
ATOM 629 C CA . ILE A 1 84 ? 15.839 0.959 -25.774 1.00 80.69 84 ILE A CA 1
ATOM 630 C C . ILE A 1 84 ? 15.734 2.225 -24.917 1.00 80.69 84 ILE A C 1
ATOM 632 O O . ILE A 1 84 ? 15.006 2.235 -23.923 1.00 80.69 84 ILE A O 1
ATOM 636 N N . VAL A 1 85 ? 16.403 3.310 -25.322 1.00 82.19 85 VAL A N 1
ATOM 637 C CA . VAL A 1 85 ? 16.341 4.601 -24.613 1.00 82.19 85 VAL A CA 1
ATOM 638 C C . VAL A 1 85 ? 14.910 5.140 -24.593 1.00 82.19 85 VAL A C 1
ATOM 640 O O . VAL A 1 85 ? 14.428 5.587 -23.552 1.00 82.19 85 VAL A O 1
ATOM 643 N N . PHE A 1 86 ? 14.193 5.047 -25.717 1.00 86.94 86 PHE A N 1
ATOM 644 C CA . PHE A 1 86 ? 12.789 5.443 -25.796 1.00 86.94 86 PHE A CA 1
ATOM 645 C C . PHE A 1 86 ? 11.901 4.618 -24.855 1.00 86.94 86 PHE A C 1
ATOM 647 O O . PHE A 1 86 ? 11.104 5.188 -24.109 1.00 86.94 86 PHE A O 1
ATOM 654 N N . LEU A 1 87 ? 12.053 3.291 -24.845 1.00 85.81 87 LEU A N 1
ATOM 655 C CA . LEU A 1 87 ? 11.318 2.402 -23.944 1.00 85.81 87 LEU A CA 1
ATOM 656 C C . LEU A 1 87 ? 11.583 2.729 -22.472 1.00 85.81 87 LEU A C 1
ATOM 658 O O . LEU A 1 87 ? 10.643 2.757 -21.679 1.00 85.81 87 LEU A O 1
ATOM 662 N N . LEU A 1 88 ? 12.836 3.011 -22.114 1.00 83.06 88 LEU A N 1
ATOM 663 C CA . LEU A 1 88 ? 13.219 3.393 -20.758 1.00 83.06 88 LEU A CA 1
ATOM 664 C C . LEU A 1 88 ? 12.612 4.744 -20.360 1.00 83.06 88 LEU A C 1
ATOM 666 O O . LEU A 1 88 ? 12.073 4.872 -19.263 1.00 83.06 88 LEU A O 1
ATOM 670 N N . LEU A 1 89 ? 12.620 5.731 -21.259 1.00 86.56 89 LEU A N 1
ATOM 671 C CA . LEU A 1 89 ? 12.013 7.041 -21.017 1.00 86.56 89 LEU A CA 1
ATOM 672 C C . LEU A 1 89 ? 10.497 6.934 -20.818 1.00 86.56 89 LEU A C 1
ATOM 674 O O . LEU A 1 89 ? 9.952 7.520 -19.882 1.00 86.56 89 LEU A O 1
ATOM 678 N N . VAL A 1 90 ? 9.815 6.153 -21.661 1.00 90.06 90 VAL A N 1
ATOM 679 C CA . VAL A 1 90 ? 8.380 5.878 -21.511 1.00 90.06 90 VAL A CA 1
ATOM 680 C C . VAL A 1 90 ? 8.110 5.147 -20.199 1.00 90.06 90 VAL A C 1
ATOM 682 O O . VAL A 1 90 ? 7.172 5.506 -19.490 1.00 90.06 90 VAL A O 1
ATOM 685 N N . HIS A 1 91 ? 8.938 4.162 -19.846 1.00 86.06 91 HIS A N 1
ATOM 686 C CA . HIS A 1 91 ? 8.812 3.447 -18.584 1.00 86.06 91 HIS A CA 1
ATOM 687 C C . HIS A 1 91 ? 8.937 4.389 -17.391 1.00 86.06 91 HIS A C 1
ATOM 689 O O . HIS A 1 91 ? 8.026 4.407 -16.574 1.00 86.06 91 HIS A O 1
ATOM 695 N N . LEU A 1 92 ? 9.988 5.213 -17.321 1.00 85.81 92 LEU A N 1
ATOM 696 C CA . LEU A 1 92 ? 10.173 6.192 -16.246 1.00 85.81 92 LEU A CA 1
ATOM 697 C C . LEU A 1 92 ? 9.017 7.193 -16.173 1.00 85.81 92 LEU A C 1
ATOM 699 O O . LEU A 1 92 ? 8.540 7.503 -15.086 1.00 85.81 92 LEU A O 1
ATOM 703 N N . LEU A 1 93 ? 8.518 7.677 -17.311 1.00 89.31 93 LEU A N 1
ATOM 704 C CA . LEU A 1 93 ? 7.377 8.591 -17.328 1.00 89.31 93 LEU A CA 1
ATOM 705 C C . LEU A 1 93 ? 6.126 7.911 -16.751 1.00 89.31 93 LEU A C 1
ATOM 707 O O . LEU A 1 93 ? 5.442 8.474 -15.895 1.00 89.31 93 LEU A O 1
ATOM 711 N N . VAL A 1 94 ? 5.834 6.682 -17.173 1.00 88.44 94 VAL A N 1
ATOM 712 C CA . VAL A 1 94 ? 4.668 5.937 -16.687 1.00 88.44 94 VAL A CA 1
ATOM 713 C C . VAL A 1 94 ? 4.825 5.560 -15.211 1.00 88.44 94 VAL A C 1
ATOM 715 O O . VAL A 1 94 ? 3.906 5.781 -14.423 1.00 88.44 94 VAL A O 1
ATOM 718 N N . THR A 1 95 ? 5.968 5.017 -14.798 1.00 85.88 95 THR A N 1
ATOM 719 C CA . THR A 1 95 ? 6.150 4.528 -13.427 1.00 85.88 95 THR A CA 1
ATOM 720 C C . THR A 1 95 ? 6.358 5.647 -12.423 1.00 85.88 95 THR A C 1
ATOM 722 O O . THR A 1 95 ? 5.758 5.616 -11.352 1.00 85.88 95 THR A O 1
ATOM 725 N N . VAL A 1 96 ? 7.149 6.664 -12.755 1.00 84.88 96 VAL A N 1
ATOM 726 C CA . VAL A 1 96 ? 7.453 7.749 -11.821 1.00 84.88 96 VAL A CA 1
ATOM 727 C C . VAL A 1 96 ? 6.378 8.822 -11.866 1.00 84.88 96 VAL A C 1
ATOM 729 O O . VAL A 1 96 ? 5.900 9.228 -10.818 1.00 84.88 96 VAL A O 1
ATOM 732 N N . VAL A 1 97 ? 5.954 9.290 -13.042 1.00 88.44 97 VAL A N 1
ATOM 733 C CA . VAL A 1 97 ? 5.034 10.440 -13.114 1.00 88.44 97 VAL A CA 1
ATOM 734 C C . VAL A 1 97 ? 3.581 9.996 -12.978 1.00 88.44 97 VAL A C 1
ATOM 736 O O . VAL A 1 97 ? 2.840 10.552 -12.168 1.00 88.44 97 VAL A O 1
ATOM 739 N N . MET A 1 98 ? 3.156 8.985 -13.740 1.00 87.31 98 MET A N 1
ATOM 740 C CA . MET A 1 98 ? 1.745 8.576 -13.742 1.00 87.31 98 MET A CA 1
ATOM 741 C C . MET A 1 98 ? 1.370 7.780 -12.488 1.00 87.31 98 MET A C 1
ATOM 743 O O . MET A 1 98 ? 0.378 8.113 -11.835 1.00 87.31 98 MET A O 1
ATOM 747 N N . LEU A 1 99 ? 2.145 6.753 -12.115 1.00 86.75 99 LEU A N 1
ATOM 748 C CA . LEU A 1 99 ? 1.784 5.912 -10.964 1.00 86.75 99 LEU A CA 1
ATOM 749 C C . LEU A 1 99 ? 1.929 6.652 -9.631 1.00 86.75 99 LEU A C 1
ATOM 751 O O . LEU A 1 99 ? 1.097 6.434 -8.751 1.00 86.75 99 LEU A O 1
ATOM 755 N N . LEU A 1 100 ? 2.915 7.544 -9.481 1.00 88.44 100 LEU A N 1
ATOM 756 C CA . LEU A 1 100 ? 3.090 8.329 -8.255 1.00 88.44 100 LEU A CA 1
ATOM 757 C C . LEU A 1 100 ? 1.989 9.384 -8.096 1.00 88.44 100 LEU A C 1
ATOM 759 O O . LEU A 1 100 ? 1.433 9.515 -7.006 1.00 88.44 100 LEU A O 1
ATOM 763 N N . ASN A 1 101 ? 1.593 10.071 -9.173 1.00 91.12 101 ASN A N 1
ATOM 764 C CA . ASN A 1 101 ? 0.456 10.998 -9.117 1.00 91.12 101 ASN A CA 1
ATOM 765 C C . ASN A 1 101 ? -0.845 10.278 -8.745 1.00 91.12 101 ASN A C 1
ATOM 767 O O . ASN A 1 101 ? -1.616 10.777 -7.925 1.00 91.12 101 ASN A O 1
ATOM 771 N N . MET A 1 102 ? -1.072 9.083 -9.296 1.00 89.69 102 MET A N 1
ATOM 772 C CA . MET A 1 102 ? -2.235 8.271 -8.936 1.00 89.69 102 MET A CA 1
ATOM 773 C C . MET A 1 102 ? -2.159 7.744 -7.497 1.00 89.69 102 MET A C 1
ATOM 775 O O . MET A 1 102 ? -3.186 7.694 -6.821 1.00 89.69 102 MET A O 1
ATOM 779 N N . LEU A 1 103 ? -0.965 7.403 -6.997 1.00 89.25 103 LEU A N 1
ATOM 780 C CA . LEU A 1 103 ? -0.758 6.996 -5.604 1.00 89.25 103 LEU A CA 1
ATOM 781 C C . LEU A 1 103 ? -1.130 8.120 -4.639 1.00 89.25 103 LEU A C 1
ATOM 783 O O . LEU A 1 103 ? -1.912 7.900 -3.716 1.00 89.25 103 LEU A O 1
ATOM 787 N N . ILE A 1 104 ? -0.583 9.320 -4.857 1.00 90.62 104 ILE A N 1
ATOM 788 C CA . ILE A 1 104 ? -0.850 10.476 -3.996 1.00 90.62 104 ILE A CA 1
ATOM 789 C C . ILE A 1 104 ? -2.338 10.824 -4.040 1.00 90.62 104 ILE A C 1
ATOM 791 O O . ILE A 1 104 ? -2.939 11.037 -2.990 1.00 90.62 104 ILE A O 1
ATOM 795 N N . ALA A 1 105 ? -2.957 10.816 -5.223 1.00 92.81 105 ALA A N 1
ATOM 796 C CA . ALA A 1 105 ? -4.385 11.084 -5.362 1.00 92.81 105 ALA A CA 1
ATOM 797 C C . ALA A 1 105 ? -5.249 10.060 -4.604 1.00 92.81 105 ALA A C 1
ATOM 799 O O . ALA A 1 105 ? -6.200 10.431 -3.914 1.00 92.81 105 ALA A O 1
ATOM 800 N N . MET A 1 106 ? -4.908 8.771 -4.692 1.00 90.12 106 MET A N 1
ATOM 801 C CA . MET A 1 106 ? -5.627 7.710 -3.986 1.00 90.12 106 MET A CA 1
ATOM 802 C C . MET A 1 106 ? -5.427 7.800 -2.465 1.00 90.12 106 MET A C 1
ATOM 804 O O . MET A 1 106 ? -6.395 7.683 -1.713 1.00 90.12 106 MET A O 1
ATOM 808 N N . MET A 1 107 ? -4.201 8.064 -2.005 1.00 89.56 107 MET A N 1
ATOM 809 C CA . MET A 1 107 ? -3.894 8.270 -0.584 1.00 89.56 107 MET A CA 1
ATOM 810 C C . MET A 1 107 ? -4.586 9.517 -0.023 1.00 89.56 107 MET A C 1
ATOM 812 O O . MET A 1 107 ? -5.107 9.466 1.084 1.00 89.56 107 MET A O 1
ATOM 816 N N . GLY A 1 108 ? -4.665 10.607 -0.791 1.00 90.81 108 GLY A N 1
ATOM 817 C CA . GLY A 1 108 ? -5.396 11.815 -0.402 1.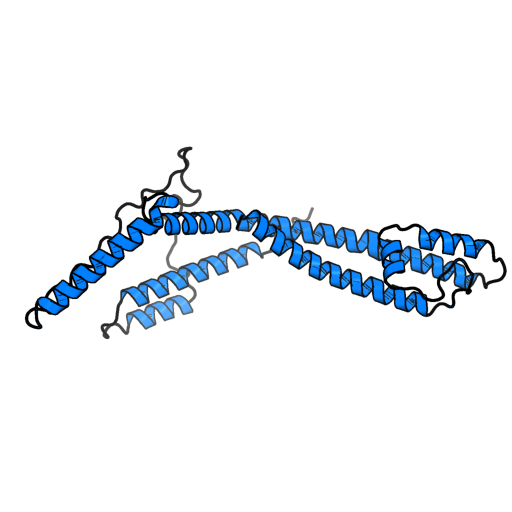00 90.81 108 GLY A CA 1
ATOM 818 C C . GLY A 1 108 ? -6.895 11.557 -0.254 1.00 90.81 108 GLY A C 1
ATOM 819 O O . GLY A 1 108 ? -7.464 11.792 0.807 1.00 90.81 108 GLY A O 1
ATOM 820 N N . LYS A 1 109 ? -7.528 10.955 -1.269 1.00 89.88 109 LYS A N 1
ATOM 821 C CA . LYS A 1 109 ? -8.968 10.649 -1.228 1.00 89.88 109 LYS A CA 1
ATOM 822 C C . LYS A 1 109 ? -9.340 9.706 -0.080 1.00 89.88 109 LYS A C 1
ATOM 824 O O . LYS A 1 109 ? -10.382 9.867 0.554 1.00 89.88 109 LYS A O 1
ATOM 829 N N . THR A 1 110 ? -8.511 8.694 0.164 1.00 87.56 110 THR A N 1
ATOM 830 C CA . THR A 1 110 ? -8.735 7.737 1.257 1.00 87.56 110 THR A CA 1
ATOM 831 C C . THR A 1 110 ? -8.469 8.371 2.617 1.00 87.56 110 THR A C 1
ATOM 833 O O . THR A 1 110 ? -9.204 8.076 3.556 1.00 87.56 110 THR A O 1
ATOM 836 N N . PHE A 1 111 ? -7.499 9.284 2.723 1.00 88.75 111 PHE A N 1
ATOM 837 C CA . PHE A 1 111 ? -7.279 10.081 3.925 1.00 88.75 111 PHE A CA 1
ATOM 838 C C . PHE A 1 111 ? -8.503 10.918 4.276 1.00 88.75 111 PHE A C 1
ATOM 840 O O . PHE A 1 111 ? -9.013 10.773 5.384 1.00 88.75 111 PHE A O 1
ATOM 847 N N . ASP A 1 112 ? -9.017 11.704 3.333 1.00 88.12 112 ASP A N 1
ATOM 848 C CA . ASP A 1 112 ? -10.161 12.584 3.584 1.00 88.12 112 ASP A CA 1
ATOM 849 C C . ASP A 1 112 ? -11.412 11.776 3.965 1.00 88.12 112 ASP A C 1
ATOM 851 O O . ASP A 1 112 ? -12.040 12.031 4.993 1.00 88.12 112 ASP A O 1
ATOM 855 N N . SER A 1 113 ? -11.709 10.708 3.216 1.00 86.06 113 SER A N 1
ATOM 856 C CA . SER A 1 113 ? -12.860 9.836 3.491 1.00 86.06 113 SER A CA 1
ATOM 857 C C . SER A 1 113 ? -12.778 9.145 4.858 1.00 86.06 113 SER A C 1
ATOM 859 O O . SER A 1 113 ? -13.772 9.054 5.584 1.00 86.06 113 SER A O 1
ATOM 861 N N . VAL A 1 114 ? -11.596 8.651 5.235 1.00 86.44 114 VAL A N 1
ATOM 862 C CA . VAL A 1 114 ? -11.396 7.995 6.532 1.00 86.44 114 VAL A CA 1
ATOM 863 C C . VAL A 1 114 ? -11.414 9.021 7.666 1.00 86.44 114 VAL A C 1
ATOM 865 O O . VAL A 1 114 ? -11.931 8.719 8.743 1.00 86.44 114 VAL A O 1
ATOM 868 N N . TRP A 1 115 ? -10.884 10.223 7.438 1.00 87.12 115 TRP A N 1
ATOM 869 C CA . TRP A 1 115 ? -10.854 11.306 8.416 1.00 87.12 115 TRP A CA 1
ATOM 870 C C . TRP A 1 115 ? -12.261 11.757 8.819 1.00 87.12 115 TRP A C 1
ATOM 872 O O . TRP A 1 115 ? -12.553 11.854 10.014 1.00 87.12 115 TRP A O 1
ATOM 882 N N . GLU A 1 116 ? -13.159 11.939 7.849 1.00 84.44 116 GLU A N 1
ATOM 883 C CA . GLU A 1 116 ? -14.551 12.332 8.100 1.00 84.44 116 GLU A CA 1
ATOM 884 C C . GLU A 1 116 ? -15.315 11.285 8.929 1.00 84.44 116 GLU A C 1
ATOM 886 O O . GLU A 1 116 ? -16.010 11.620 9.891 1.00 84.44 116 GLU A O 1
ATOM 891 N N . GLY A 1 117 ? -15.136 9.995 8.625 1.00 81.50 117 GLY A N 1
ATOM 892 C CA . GLY A 1 117 ? -15.791 8.904 9.358 1.00 81.50 117 GLY A CA 1
ATOM 893 C C . GLY A 1 117 ? -15.190 8.614 10.740 1.00 81.50 117 GLY A C 1
ATOM 894 O O . GLY A 1 117 ? -15.826 7.985 11.593 1.00 81.50 117 GLY A O 1
ATOM 895 N N . GLN A 1 118 ? -13.964 9.063 10.999 1.00 84.75 118 GLN A N 1
ATOM 896 C CA . GLN A 1 118 ? -13.223 8.669 12.193 1.00 84.75 118 GLN A CA 1
ATOM 897 C C . GLN A 1 118 ? -13.686 9.332 13.478 1.00 84.75 118 GLN A C 1
ATOM 899 O O . GLN A 1 118 ? -13.558 8.714 14.535 1.00 84.75 118 GLN A O 1
ATOM 904 N N . GLN A 1 119 ? -14.286 10.521 13.418 1.00 83.31 119 GLN A N 1
ATOM 905 C CA . GLN A 1 119 ? -14.881 11.116 14.614 1.00 83.31 119 GLN A CA 1
ATOM 906 C C . GLN A 1 119 ? -15.999 10.223 15.166 1.00 83.31 119 GLN A C 1
ATOM 908 O O . GLN A 1 119 ? -15.979 9.872 16.345 1.00 83.31 119 GLN A O 1
ATOM 913 N N . ALA A 1 120 ? -16.909 9.761 14.303 1.00 85.31 120 ALA A N 1
ATOM 914 C CA . ALA A 1 120 ? -17.994 8.864 14.694 1.00 85.31 120 ALA A CA 1
ATOM 915 C C . ALA A 1 120 ? -17.472 7.522 15.237 1.00 85.31 120 ALA A C 1
ATOM 917 O O . ALA A 1 120 ? -17.921 7.053 16.285 1.00 85.31 120 ALA A O 1
ATOM 918 N N . VAL A 1 121 ? -16.477 6.929 14.569 1.00 84.62 121 VAL A N 1
ATOM 919 C CA . VAL A 1 121 ? -15.848 5.675 15.019 1.00 84.62 121 VAL A CA 1
ATOM 920 C C . VAL A 1 121 ? -15.130 5.858 16.360 1.00 84.62 121 VAL A C 1
ATOM 922 O O . VAL A 1 121 ? -15.218 4.985 17.220 1.00 84.62 121 VAL A O 1
ATOM 925 N N . SER A 1 122 ? -14.460 6.991 16.575 1.00 81.06 122 SER A N 1
ATOM 926 C CA . SER A 1 122 ? -13.789 7.308 17.838 1.00 81.06 122 SER A CA 1
ATOM 927 C C . SER A 1 122 ? -14.788 7.402 18.990 1.00 81.06 122 SER A C 1
ATOM 929 O O . SER A 1 122 ? -14.577 6.783 20.033 1.00 81.06 122 SER A O 1
ATOM 931 N N . PHE A 1 123 ? -15.922 8.080 18.783 1.00 87.38 123 PHE A N 1
ATOM 932 C CA . PHE A 1 123 ? -16.989 8.136 19.783 1.00 87.38 123 PHE A CA 1
ATOM 933 C C . PHE A 1 123 ? -17.579 6.757 20.078 1.00 87.38 123 PHE A C 1
ATOM 935 O O . PHE A 1 123 ? -17.817 6.442 21.241 1.00 87.38 123 PHE A O 1
ATOM 942 N N . PHE A 1 124 ? -17.758 5.908 19.062 1.00 89.38 124 PHE A N 1
ATOM 943 C CA . PHE A 1 124 ? -18.216 4.534 19.266 1.00 89.38 124 PHE A CA 1
ATOM 944 C C . PHE A 1 124 ? -17.214 3.701 20.077 1.00 89.38 124 PHE A C 1
ATOM 946 O O . PHE A 1 124 ? -17.601 3.027 21.031 1.00 89.38 124 PHE A O 1
ATOM 953 N N . ILE A 1 125 ? -15.922 3.765 19.740 1.00 87.88 125 ILE A N 1
ATOM 954 C CA . ILE A 1 125 ? -14.867 3.059 20.481 1.00 87.88 125 ILE A CA 1
ATOM 955 C C . ILE A 1 125 ? -14.807 3.567 21.921 1.00 87.88 125 ILE A C 1
ATOM 957 O O . ILE A 1 125 ? -14.712 2.757 22.839 1.00 87.88 125 ILE A O 1
ATOM 961 N N . PHE A 1 126 ? -14.897 4.882 22.124 1.00 90.19 126 PHE A N 1
ATOM 962 C CA . PHE A 1 126 ? -14.920 5.486 23.449 1.00 90.19 126 PHE A CA 1
ATOM 963 C C . PHE A 1 126 ? -16.135 5.024 24.255 1.00 90.19 126 PHE A C 1
ATOM 965 O O . PHE A 1 126 ? -15.971 4.569 25.383 1.00 90.19 126 PHE A O 1
ATOM 972 N N . ALA A 1 127 ? -17.334 5.065 23.672 1.00 92.19 127 ALA A N 1
ATOM 973 C CA . ALA A 1 127 ? -18.550 4.589 24.322 1.00 92.19 127 ALA A CA 1
ATOM 974 C C . ALA A 1 127 ? -18.423 3.112 24.712 1.00 92.19 127 ALA A C 1
ATOM 976 O O . ALA A 1 127 ? -18.660 2.769 25.865 1.00 92.19 127 ALA A O 1
ATOM 977 N N . ASN A 1 128 ? -17.953 2.263 23.793 1.00 91.69 128 ASN A N 1
ATOM 978 C CA . ASN A 1 128 ? -17.720 0.847 24.060 1.00 91.69 128 ASN A CA 1
ATOM 979 C C . ASN A 1 128 ? -16.685 0.639 25.184 1.00 91.69 128 ASN A C 1
ATOM 981 O O . ASN A 1 128 ? -16.865 -0.186 26.081 1.00 91.69 128 ASN A O 1
ATOM 985 N N . GLN A 1 129 ? -15.611 1.430 25.180 1.00 92.12 129 GLN A N 1
ATOM 986 C CA . GLN A 1 129 ? -14.580 1.380 26.206 1.00 92.12 129 GLN A CA 1
ATOM 987 C C . GLN A 1 129 ? -15.131 1.795 27.576 1.00 92.12 129 GLN A C 1
ATOM 989 O O . GLN A 1 129 ? -14.924 1.069 28.543 1.00 92.12 129 GLN A O 1
ATOM 994 N N . VAL A 1 130 ? -15.910 2.875 27.656 1.00 93.12 130 VAL A N 1
ATOM 995 C CA . VAL A 1 130 ? -16.578 3.312 28.892 1.00 93.12 130 VAL A CA 1
ATOM 996 C C . VAL A 1 130 ? -17.589 2.269 29.375 1.00 93.12 130 VAL A C 1
ATOM 998 O O . VAL A 1 130 ? -17.606 1.951 30.563 1.00 93.12 130 VAL A O 1
ATOM 1001 N N . THR A 1 131 ? -18.378 1.666 28.480 1.00 93.25 131 THR A N 1
ATOM 1002 C CA . THR A 1 131 ? -19.300 0.584 28.866 1.00 93.25 131 THR A CA 1
ATOM 1003 C C . THR A 1 131 ? -18.554 -0.639 29.386 1.00 93.25 131 THR A C 1
ATOM 1005 O O . THR A 1 131 ? -18.979 -1.242 30.367 1.00 93.25 131 THR A O 1
ATOM 1008 N N . SER A 1 132 ? -17.402 -0.969 28.792 1.00 92.81 132 SER A N 1
ATOM 1009 C CA . SER A 1 132 ? -16.557 -2.057 29.287 1.00 92.81 132 SER A CA 1
ATOM 1010 C C . SER A 1 132 ? -15.951 -1.725 30.652 1.00 92.81 132 SER A C 1
ATOM 1012 O O . SER A 1 132 ? -15.867 -2.597 31.508 1.00 92.81 132 SER A O 1
ATOM 1014 N N . TRP A 1 133 ? -15.602 -0.457 30.894 1.00 89.88 133 TRP A N 1
ATOM 1015 C CA . TRP A 1 133 ? -15.105 0.021 32.183 1.00 89.88 133 TRP A CA 1
ATOM 1016 C C . TRP A 1 133 ? -16.148 -0.076 33.288 1.00 89.88 133 TRP A C 1
ATOM 1018 O O . TRP A 1 133 ? -15.795 -0.444 34.403 1.00 89.88 133 TRP A O 1
ATOM 1028 N N . GLY A 1 134 ? -17.423 0.158 32.970 1.00 89.44 134 GLY A N 1
ATOM 1029 C CA . GLY A 1 134 ? -18.522 -0.046 33.914 1.00 89.44 134 GLY A CA 1
ATOM 1030 C C . GLY A 1 134 ? -18.720 -1.507 34.337 1.00 89.44 134 GLY A C 1
ATOM 1031 O O . GLY A 1 134 ? -19.292 -1.752 35.394 1.00 89.44 134 GLY A O 1
ATOM 1032 N N . ALA A 1 135 ? -18.239 -2.473 33.547 1.00 84.81 135 ALA A N 1
ATOM 1033 C CA . ALA A 1 135 ? -18.329 -3.897 33.868 1.00 84.81 135 ALA A CA 1
ATOM 1034 C C . ALA A 1 135 ? -17.163 -4.411 34.736 1.00 84.81 135 ALA A C 1
ATOM 1036 O O . ALA A 1 135 ? -17.235 -5.534 35.236 1.00 84.81 135 ALA A O 1
ATOM 1037 N N . PHE A 1 136 ? -16.089 -3.632 34.911 1.00 83.75 136 PHE A N 1
ATOM 1038 C CA . PHE A 1 136 ? -14.967 -4.021 35.766 1.00 83.75 136 PHE A CA 1
ATOM 1039 C C . PHE A 1 136 ? -15.202 -3.581 37.216 1.00 83.75 136 PHE A C 1
ATOM 1041 O O . PHE A 1 136 ? -15.644 -2.464 37.475 1.00 83.75 136 PHE A O 1
ATOM 1048 N N . ASP A 1 137 ? -14.862 -4.448 38.175 1.00 81.06 137 ASP A N 1
ATOM 1049 C CA . ASP A 1 137 ? -14.862 -4.080 39.592 1.00 81.06 137 ASP A CA 1
ATOM 1050 C C . ASP A 1 137 ? -13.879 -2.916 39.835 1.00 81.06 137 ASP A C 1
ATOM 1052 O O . ASP A 1 137 ? -12.777 -2.900 39.284 1.00 81.06 137 ASP A O 1
ATOM 1056 N N . SER A 1 138 ? -14.208 -1.990 40.743 1.00 82.62 138 SER A N 1
ATOM 1057 C CA . SER A 1 138 ? -13.351 -0.848 41.135 1.00 82.62 138 SER A CA 1
ATOM 1058 C C . SER A 1 138 ? -12.044 -1.236 41.856 1.00 82.62 138 SER A C 1
ATOM 1060 O O . SER A 1 138 ? -11.402 -0.400 42.494 1.00 82.62 138 SER A O 1
ATOM 1062 N N . ILE A 1 139 ? -11.660 -2.511 41.817 1.00 87.44 139 ILE A N 1
ATOM 1063 C CA . ILE A 1 139 ? -10.502 -3.063 42.509 1.00 87.44 139 ILE A CA 1
ATOM 1064 C C . ILE A 1 139 ? -9.294 -2.966 41.565 1.00 87.44 139 ILE A C 1
ATOM 1066 O O . ILE A 1 139 ? -9.365 -3.436 40.430 1.00 87.44 139 ILE A O 1
ATOM 1070 N N . PRO A 1 140 ? -8.167 -2.372 41.998 1.00 86.81 140 PRO A N 1
ATOM 1071 C CA . PRO A 1 140 ? -7.026 -2.173 41.116 1.00 86.81 140 PRO A CA 1
ATOM 1072 C C . PRO A 1 140 ? -6.460 -3.514 40.604 1.00 86.81 140 PRO A C 1
ATOM 1074 O O . PRO A 1 140 ? -6.530 -4.519 41.319 1.00 86.81 140 PRO A O 1
ATOM 1077 N N . PRO A 1 141 ? -5.832 -3.538 39.408 1.00 84.44 141 PRO A N 1
ATOM 1078 C CA . PRO A 1 141 ? -5.387 -4.758 38.727 1.00 84.44 141 PRO A CA 1
ATOM 1079 C C . PRO A 1 141 ? -4.644 -5.792 39.593 1.00 84.44 141 PRO A C 1
ATOM 1081 O O . PRO A 1 141 ? -4.951 -6.977 39.460 1.00 84.44 141 PRO A O 1
ATOM 1084 N N . PRO A 1 142 ? -3.722 -5.420 40.513 1.00 90.06 142 PRO A N 1
ATOM 1085 C CA . PRO A 1 142 ? -3.036 -6.415 41.342 1.00 90.06 142 PRO A CA 1
ATOM 1086 C C . PRO A 1 142 ? -3.958 -7.189 42.298 1.00 90.06 142 PRO A C 1
ATOM 1088 O O . PRO A 1 142 ? -3.593 -8.276 42.736 1.00 90.06 142 PRO A O 1
ATOM 1091 N N . PHE A 1 143 ? -5.151 -6.676 42.612 1.00 89.06 143 PHE A N 1
ATOM 1092 C CA . PHE A 1 143 ? -6.100 -7.304 43.538 1.00 89.06 143 PHE A CA 1
ATOM 1093 C C . PHE A 1 143 ? -7.307 -7.952 42.840 1.00 89.06 143 PHE A C 1
ATOM 1095 O O . PHE A 1 143 ? -8.175 -8.506 43.514 1.00 89.06 143 PHE A O 1
ATOM 1102 N N . SER A 1 144 ? -7.350 -7.952 41.503 1.00 86.44 144 SER A N 1
ATOM 1103 C CA . SER A 1 144 ? -8.444 -8.539 40.708 1.00 86.44 144 SER A CA 1
ATOM 1104 C C . SER A 1 144 ? -8.651 -10.043 40.969 1.00 86.44 144 SER A C 1
ATOM 1106 O O . SER A 1 144 ? -9.771 -10.542 40.921 1.00 86.44 144 SER A O 1
ATOM 1108 N N . LEU A 1 145 ? -7.602 -10.778 41.349 1.00 90.19 145 LEU A N 1
ATOM 1109 C CA . LEU A 1 145 ? -7.724 -12.201 41.699 1.00 90.19 145 LEU A CA 1
ATOM 1110 C C . LEU A 1 145 ? -8.491 -12.444 43.010 1.00 90.19 145 LEU A C 1
ATOM 1112 O O . LEU A 1 145 ? -9.071 -13.512 43.206 1.00 90.19 145 LEU A O 1
ATOM 1116 N N . LEU A 1 146 ? -8.509 -11.462 43.913 1.00 89.75 146 LEU A N 1
ATOM 1117 C CA . LEU A 1 146 ? -9.160 -11.584 45.216 1.00 89.75 146 LEU A CA 1
ATOM 1118 C C . LEU A 1 146 ? -10.684 -11.422 45.092 1.00 89.75 146 LEU A C 1
ATOM 1120 O O . LEU A 1 146 ? -11.427 -12.088 45.815 1.00 89.75 146 LEU A O 1
ATOM 1124 N N . SER A 1 147 ? -11.160 -10.618 44.131 1.00 87.88 147 SER A N 1
ATOM 1125 C CA . SER A 1 147 ? -12.597 -10.518 43.845 1.00 87.88 147 SER A CA 1
ATOM 1126 C C . SER A 1 147 ? -13.143 -11.822 43.267 1.00 87.88 147 SER A C 1
ATOM 1128 O O . SER A 1 147 ? -14.192 -12.282 43.709 1.00 87.88 147 SER A O 1
ATOM 1130 N N . LEU A 1 148 ? -12.388 -12.497 42.392 1.00 88.56 148 LEU A N 1
ATOM 1131 C CA . LEU A 1 148 ? -12.730 -13.832 41.882 1.00 88.56 148 LEU A CA 1
ATOM 1132 C C . LEU A 1 148 ? -12.911 -14.865 43.005 1.00 88.56 148 LEU A C 1
ATOM 1134 O O . LEU A 1 148 ? -13.874 -15.633 42.983 1.00 88.56 148 LEU A O 1
ATOM 1138 N N . LEU A 1 149 ? -12.038 -14.855 44.019 1.00 91.94 149 LEU A N 1
ATOM 1139 C CA . LEU A 1 149 ? -12.185 -15.709 45.204 1.00 91.94 149 LEU A CA 1
ATOM 1140 C C . LEU A 1 149 ? -13.467 -15.389 45.983 1.00 91.94 149 LEU A C 1
ATOM 1142 O O . LEU A 1 149 ? -14.190 -16.305 46.376 1.00 91.94 149 LEU A O 1
ATOM 1146 N N . PHE A 1 150 ? -13.774 -14.105 46.183 1.00 91.25 150 PHE A N 1
ATOM 1147 C CA . PHE A 1 150 ? -14.968 -13.676 46.910 1.00 91.25 150 PHE A CA 1
ATOM 1148 C C . PHE A 1 150 ? -16.265 -14.022 46.163 1.00 91.25 150 PHE A C 1
ATOM 1150 O O . PHE A 1 150 ? -17.192 -14.567 46.765 1.00 91.25 150 PHE A O 1
ATOM 1157 N N . TYR A 1 151 ? -16.319 -13.784 44.848 1.00 90.75 151 TYR A N 1
ATOM 1158 C CA . TYR A 1 151 ? -17.450 -14.183 44.007 1.00 90.75 151 TYR A CA 1
ATOM 1159 C C . TYR A 1 151 ? -17.614 -15.705 43.966 1.00 90.75 151 TYR A C 1
ATOM 1161 O O . TYR A 1 151 ? -18.738 -16.188 44.079 1.00 90.75 151 TYR A O 1
ATOM 1169 N N . GLY A 1 152 ? -16.521 -16.471 43.889 1.00 94.06 152 GLY A N 1
ATOM 1170 C CA . GLY A 1 152 ? -16.561 -17.935 43.942 1.00 94.06 152 GLY A CA 1
ATOM 1171 C C . GLY A 1 152 ? -17.088 -18.472 45.277 1.00 94.06 152 GLY A C 1
ATOM 1172 O O . GLY A 1 152 ? -17.947 -19.354 45.296 1.00 94.06 152 GLY A O 1
ATOM 1173 N N . LEU A 1 153 ? -16.636 -17.900 46.399 1.00 95.38 153 LEU A N 1
ATOM 1174 C CA . LEU A 1 153 ? -17.137 -18.219 47.741 1.00 95.38 153 LEU A CA 1
ATOM 1175 C C . LEU A 1 153 ? -18.623 -17.885 47.883 1.00 95.38 153 LEU A C 1
ATOM 1177 O O . LEU A 1 153 ? -19.389 -18.710 48.379 1.00 95.38 153 LEU A O 1
ATOM 1181 N N . ARG A 1 154 ? -19.042 -16.703 47.420 1.00 94.56 154 ARG A N 1
ATOM 1182 C CA . ARG A 1 154 ? -20.445 -16.278 47.449 1.00 94.56 154 ARG A CA 1
ATOM 1183 C C . ARG A 1 154 ? -21.326 -17.172 46.580 1.00 94.56 154 ARG A C 1
ATOM 1185 O O . ARG A 1 154 ? -22.384 -17.595 47.036 1.00 94.56 154 ARG A O 1
ATOM 1192 N N . TRP A 1 155 ? -20.884 -17.490 45.368 1.00 93.88 155 TRP A N 1
ATOM 1193 C CA . TRP A 1 155 ? -21.594 -18.395 44.471 1.00 93.88 155 TRP A CA 1
ATOM 1194 C C . TRP A 1 155 ? -21.750 -19.783 45.101 1.00 93.88 155 TRP A C 1
ATOM 1196 O O . TRP A 1 155 ? -22.857 -20.310 45.157 1.00 93.88 155 TRP A O 1
ATOM 1206 N N . CYS A 1 156 ? -20.674 -20.336 45.672 1.00 94.00 156 CYS A N 1
ATOM 1207 C CA . CYS A 1 156 ? -20.709 -21.617 46.379 1.00 94.00 156 CYS A CA 1
ATOM 1208 C C . CYS A 1 156 ? -21.659 -21.575 47.588 1.00 94.00 156 CYS A C 1
ATOM 1210 O O . CYS A 1 156 ? -22.449 -22.495 47.793 1.00 94.00 156 CYS A O 1
ATOM 1212 N N . TRP A 1 157 ? -21.642 -20.480 48.351 1.00 94.94 157 TRP A N 1
ATOM 1213 C CA . TRP A 1 157 ? -22.535 -20.264 49.487 1.00 94.94 157 TRP A CA 1
ATOM 1214 C C . TRP A 1 157 ? -24.009 -20.210 49.073 1.00 94.94 157 TRP A C 1
ATOM 1216 O O . TRP A 1 157 ? -24.847 -20.877 49.680 1.00 94.94 157 TRP A O 1
ATOM 1226 N N . GLU A 1 158 ? -24.345 -19.443 48.035 1.00 94.44 158 GLU A N 1
ATOM 1227 C CA . GLU A 1 158 ? -25.708 -19.361 47.501 1.00 94.44 158 GLU A CA 1
ATOM 1228 C C . GLU A 1 158 ? -26.161 -20.714 46.932 1.00 94.44 158 GLU A C 1
ATOM 1230 O O . GLU A 1 158 ? -27.299 -21.129 47.160 1.00 94.44 158 GLU A O 1
ATOM 1235 N N . HIS A 1 159 ? -25.262 -21.450 46.277 1.00 91.50 159 HIS A N 1
ATOM 1236 C CA . HIS A 1 159 ? -25.537 -22.781 45.746 1.00 91.50 159 HIS A CA 1
ATOM 1237 C C . HIS A 1 159 ? -25.789 -23.814 46.861 1.00 91.50 159 HIS A C 1
ATOM 1239 O O . HIS A 1 159 ? -26.784 -24.539 46.819 1.00 91.50 159 HIS A O 1
ATOM 1245 N N . LEU A 1 160 ? -24.961 -23.823 47.912 1.00 91.19 160 LEU A N 1
ATOM 1246 C CA . LEU A 1 160 ? -25.155 -24.645 49.113 1.00 91.19 160 LEU A CA 1
ATOM 1247 C C . LEU A 1 160 ? -26.448 -24.280 49.845 1.00 91.19 160 LEU A C 1
ATOM 1249 O O . LEU A 1 160 ? -27.193 -25.167 50.254 1.00 91.19 160 LEU A O 1
ATOM 1253 N N . ARG A 1 161 ? -26.761 -22.985 49.969 1.00 91.56 161 ARG A N 1
ATOM 1254 C CA . ARG A 1 161 ? -28.017 -22.522 50.574 1.00 91.56 161 ARG A CA 1
ATOM 1255 C C . ARG A 1 161 ? -29.224 -23.038 49.798 1.00 91.56 161 ARG A C 1
ATOM 1257 O O . ARG A 1 161 ? -30.174 -23.516 50.408 1.00 91.56 161 ARG A O 1
ATOM 1264 N N . ASN A 1 162 ? -29.178 -22.968 48.472 1.00 87.69 162 ASN A N 1
ATOM 1265 C CA . ASN A 1 162 ? -30.275 -23.409 47.615 1.00 87.69 162 ASN A CA 1
ATOM 1266 C C . ASN A 1 162 ? -30.437 -24.941 47.619 1.00 87.69 162 ASN A C 1
ATOM 1268 O O . ASN A 1 162 ? -31.564 -25.423 47.552 1.00 87.69 162 ASN A O 1
ATOM 1272 N N . HIS A 1 163 ? -29.349 -25.704 47.769 1.00 83.75 163 HIS A N 1
ATOM 1273 C CA . HIS A 1 163 ? -29.414 -27.162 47.919 1.00 83.75 163 HIS A CA 1
ATOM 1274 C C . HIS A 1 163 ? -29.849 -27.620 49.321 1.00 83.75 163 HIS A C 1
ATOM 1276 O O . HIS A 1 163 ? -30.586 -28.598 49.437 1.00 83.75 163 HIS A O 1
ATOM 1282 N N . CYS A 1 164 ? -29.464 -26.906 50.382 1.00 73.06 164 CYS A N 1
ATOM 1283 C CA . CYS A 1 164 ? -29.854 -27.230 51.758 1.00 73.06 164 CYS A CA 1
ATOM 1284 C C . CYS A 1 164 ? -31.261 -26.729 52.137 1.00 73.06 164 CYS A C 1
ATOM 1286 O O . CYS A 1 164 ? -31.858 -27.266 53.066 1.00 73.06 164 CYS A O 1
ATOM 1288 N N . ALA A 1 165 ? -31.819 -25.737 51.430 1.00 66.88 165 ALA A N 1
ATOM 1289 C CA . ALA A 1 165 ? -33.160 -25.201 51.704 1.00 66.88 165 ALA A CA 1
ATOM 1290 C C . ALA A 1 165 ? -34.317 -26.144 51.310 1.00 66.88 165 ALA A C 1
ATOM 1292 O O . ALA A 1 165 ? -35.468 -25.881 51.659 1.00 66.88 165 ALA A O 1
ATOM 1293 N N . GLY A 1 166 ? -34.028 -27.257 50.632 1.00 58.59 166 GLY A N 1
ATOM 1294 C CA . GLY A 1 166 ? -35.027 -28.245 50.234 1.00 58.59 166 GLY A CA 1
ATOM 1295 C C . GLY A 1 166 ? -36.024 -27.737 49.170 1.00 58.59 166 GLY A C 1
ATOM 1296 O O . GLY A 1 166 ? -36.189 -26.537 48.951 1.00 58.59 166 GLY A O 1
ATOM 1297 N N . PRO A 1 167 ? -36.734 -28.644 48.481 1.00 57.75 167 PRO A N 1
ATOM 1298 C CA . PRO A 1 167 ? -37.606 -28.322 47.342 1.00 57.75 167 PRO A CA 1
ATOM 1299 C C . PRO A 1 167 ? -38.909 -27.563 47.686 1.00 57.75 167 PRO A C 1
ATOM 1301 O O . PRO A 1 167 ? -39.808 -27.481 46.853 1.00 57.75 167 PRO A O 1
ATOM 1304 N N . ALA A 1 168 ? -39.056 -26.982 48.879 1.00 52.53 168 ALA A N 1
ATOM 1305 C CA . ALA A 1 168 ? -40.343 -26.465 49.358 1.00 52.53 168 ALA A CA 1
ATOM 1306 C C . ALA A 1 168 ? -40.653 -24.989 49.009 1.00 52.53 168 ALA A C 1
ATOM 1308 O O . ALA A 1 168 ? -41.698 -24.488 49.416 1.00 52.53 168 ALA A O 1
ATOM 1309 N N . GLY A 1 169 ? -39.804 -24.272 48.256 1.00 52.00 169 GLY A N 1
ATOM 1310 C CA . GLY A 1 169 ? -39.943 -22.807 48.119 1.00 52.00 169 GLY A CA 1
ATOM 1311 C C . GLY A 1 169 ? -39.671 -22.174 46.751 1.00 52.00 169 GLY A C 1
ATOM 1312 O O . GLY A 1 169 ? -39.586 -20.951 46.672 1.00 52.00 169 GLY A O 1
ATOM 1313 N N . PHE A 1 170 ? -39.541 -22.943 45.666 1.00 53.69 170 PHE A N 1
ATOM 1314 C CA . PHE A 1 170 ? -39.175 -22.423 44.334 1.00 53.69 170 PHE A CA 1
ATOM 1315 C C . PHE A 1 170 ? -40.352 -21.767 43.578 1.00 53.69 170 PHE A C 1
ATOM 1317 O O . PHE A 1 170 ? -40.667 -22.134 42.448 1.00 53.69 170 PHE A O 1
ATOM 1324 N N . ARG A 1 171 ? -41.074 -20.817 44.190 1.00 55.38 171 ARG A N 1
ATOM 1325 C CA . ARG A 1 171 ? -42.171 -20.124 43.482 1.00 55.38 171 ARG A CA 1
ATOM 1326 C C . A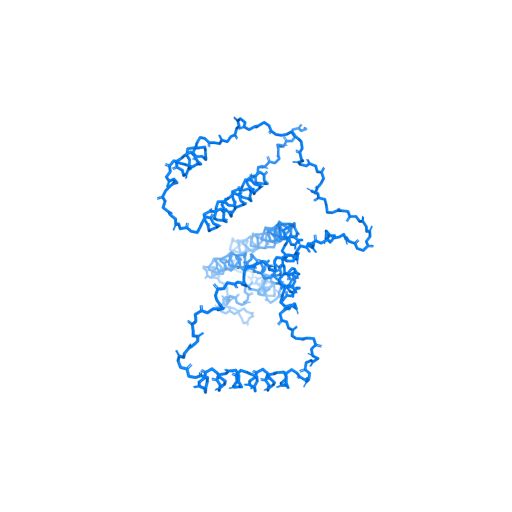RG A 1 171 ? -42.364 -18.642 43.802 1.00 55.38 171 ARG A C 1
ATOM 1328 O O . ARG A 1 171 ? -43.483 -18.158 43.664 1.00 55.38 171 ARG A O 1
ATOM 1335 N N . ARG A 1 172 ? -41.344 -17.879 44.223 1.00 51.72 172 ARG A N 1
ATOM 1336 C CA . ARG A 1 172 ? -41.601 -16.441 44.459 1.00 51.72 172 ARG A CA 1
ATOM 1337 C C . ARG A 1 172 ? -40.476 -15.424 44.258 1.00 51.72 172 ARG A C 1
ATOM 1339 O O . ARG A 1 172 ? -40.535 -14.383 44.890 1.00 51.72 172 ARG A O 1
ATOM 1346 N N . LEU A 1 173 ? -39.511 -15.656 43.365 1.00 53.88 173 LEU A N 1
ATOM 1347 C CA . LEU A 1 173 ? -38.562 -14.600 42.953 1.00 53.88 173 LEU A CA 1
ATOM 1348 C C . LEU A 1 173 ? -38.275 -14.635 41.440 1.00 53.88 173 LEU A C 1
ATOM 1350 O O . LEU A 1 173 ? -37.131 -14.653 41.005 1.00 53.88 173 LEU A O 1
ATOM 1354 N N . ARG A 1 174 ? -39.341 -14.668 40.632 1.00 48.12 174 ARG A N 1
ATOM 1355 C CA . ARG A 1 174 ? -39.301 -14.350 39.194 1.00 48.12 174 ARG A CA 1
ATOM 1356 C C . ARG A 1 174 ? -40.253 -13.183 38.921 1.00 48.12 174 ARG A C 1
ATOM 1358 O O . ARG A 1 174 ? -41.233 -13.326 38.207 1.00 48.12 174 ARG A O 1
ATOM 1365 N N . GLY A 1 175 ? -40.020 -12.078 39.616 1.00 42.66 175 GLY A N 1
ATOM 1366 C CA . GLY A 1 175 ? -40.757 -10.826 39.470 1.00 42.66 175 GLY A CA 1
ATOM 1367 C C . GLY A 1 175 ? -39.992 -9.761 40.239 1.00 42.66 175 GLY A C 1
ATOM 1368 O O . GLY A 1 175 ? -39.967 -9.812 41.465 1.00 42.66 175 GLY A O 1
ATOM 1369 N N . GLY A 1 176 ? -39.282 -8.891 39.527 1.00 42.97 176 GLY A N 1
ATOM 1370 C CA . GLY A 1 176 ? -38.425 -7.861 40.127 1.00 42.97 176 GLY A CA 1
ATOM 1371 C C . GLY A 1 176 ? -37.025 -7.745 39.523 1.00 42.97 176 GLY A C 1
ATOM 1372 O O . GLY A 1 176 ? -36.128 -7.252 40.196 1.00 42.97 176 GLY A O 1
ATOM 1373 N N . ALA A 1 177 ? -36.820 -8.222 38.293 1.00 46.91 177 ALA A N 1
ATOM 1374 C CA . ALA A 1 177 ? -35.683 -7.818 37.461 1.00 46.91 177 ALA A CA 1
ATOM 1375 C C . ALA A 1 177 ? -36.159 -7.046 36.214 1.00 46.91 177 ALA A C 1
ATOM 1377 O O . ALA A 1 177 ? -35.464 -7.019 35.205 1.00 46.91 177 ALA A O 1
ATOM 1378 N N . GLU A 1 178 ? -37.347 -6.446 36.294 1.00 48.47 178 GLU A N 1
ATOM 1379 C CA . GLU A 1 178 ? -37.730 -5.324 35.443 1.00 48.47 178 GLU A CA 1
ATOM 1380 C C . GLU A 1 178 ? -37.436 -4.049 36.241 1.00 48.47 178 GLU A C 1
ATOM 1382 O O . GLU A 1 178 ? -37.746 -3.961 37.431 1.00 48.47 178 GLU A O 1
ATOM 1387 N N . ASP A 1 179 ? -36.789 -3.106 35.563 1.00 42.56 179 ASP A N 1
ATOM 1388 C CA . ASP A 1 179 ? -36.705 -1.688 35.906 1.00 42.56 179 ASP A CA 1
ATOM 1389 C C . ASP A 1 179 ? -35.730 -1.268 37.013 1.00 42.56 179 ASP A C 1
ATOM 1391 O O . ASP A 1 179 ? -36.072 -0.616 37.996 1.00 42.56 179 ASP A O 1
ATOM 1395 N N . VAL A 1 180 ? -34.440 -1.490 36.756 1.00 48.34 180 VAL A N 1
ATOM 1396 C CA . VAL A 1 180 ? -33.478 -0.392 36.951 1.00 48.34 180 VAL A CA 1
ATOM 1397 C C . VAL A 1 180 ? -32.942 -0.018 35.577 1.00 48.34 180 VAL A C 1
ATOM 1399 O O . VAL A 1 180 ? -31.794 -0.277 35.226 1.00 48.34 180 VAL A O 1
ATOM 1402 N N . VAL A 1 181 ? -33.817 0.582 34.769 1.00 45.75 181 VAL A N 1
ATOM 1403 C CA . VAL A 1 181 ? -33.354 1.536 33.765 1.00 45.75 181 VAL A CA 1
ATOM 1404 C C . VAL A 1 181 ? -32.717 2.665 34.575 1.00 45.75 181 VAL A C 1
ATOM 1406 O O . VAL A 1 181 ? -33.406 3.229 35.428 1.00 45.75 181 VAL A O 1
ATOM 1409 N N . PRO A 1 182 ? -31.423 2.984 34.401 1.00 45.69 182 PRO A N 1
ATOM 1410 C CA . PRO A 1 182 ? -30.861 4.189 34.982 1.00 45.69 182 PRO A CA 1
ATOM 1411 C C . PRO A 1 182 ? -31.569 5.379 34.327 1.00 45.69 182 PRO A C 1
ATOM 1413 O O . PRO A 1 182 ? -31.180 5.868 33.267 1.00 45.69 182 PRO A O 1
ATOM 1416 N N . GLU A 1 183 ? -32.666 5.812 34.944 1.00 43.38 183 GLU A N 1
ATOM 1417 C CA . GLU A 1 183 ? -33.232 7.126 34.719 1.00 43.38 183 GLU A CA 1
ATOM 1418 C C . GLU A 1 183 ? -32.110 8.119 35.013 1.00 43.38 183 GLU A C 1
ATOM 1420 O O . GLU A 1 183 ? -31.504 8.076 36.086 1.00 43.38 183 GLU A O 1
ATOM 1425 N N . ARG A 1 184 ? -31.838 8.986 34.034 1.00 44.44 184 ARG A N 1
ATOM 1426 C CA . ARG A 1 184 ? -30.764 9.987 34.017 1.00 44.44 184 ARG A CA 1
ATOM 1427 C C . ARG A 1 184 ? -29.428 9.488 33.445 1.00 44.44 184 ARG A C 1
ATOM 1429 O O . ARG A 1 184 ? -28.372 9.596 34.061 1.00 44.44 184 ARG A O 1
ATOM 1436 N N . PHE A 1 185 ? -29.451 9.137 32.157 1.00 42.16 185 PHE A N 1
ATOM 1437 C CA . PHE A 1 185 ? -28.408 9.635 31.252 1.00 42.16 185 PHE A CA 1
ATOM 1438 C C . PHE A 1 185 ? -28.546 11.166 31.210 1.00 42.16 185 PHE A C 1
ATOM 1440 O O . PHE A 1 185 ? -29.224 11.737 30.358 1.00 42.16 185 PHE A O 1
ATOM 1447 N N . GLU A 1 186 ? -27.980 11.835 32.216 1.00 44.38 186 GLU A N 1
ATOM 1448 C CA . GLU A 1 186 ? -27.685 13.256 32.116 1.00 44.38 186 GLU A CA 1
ATOM 1449 C C . GLU A 1 186 ? -26.866 13.441 30.841 1.00 44.38 186 GLU A C 1
ATOM 1451 O O . GLU A 1 186 ? -25.847 12.780 30.631 1.00 44.38 186 GLU A O 1
ATOM 1456 N N . LEU A 1 187 ? -27.396 14.275 29.952 1.00 45.16 187 LEU A N 1
ATOM 1457 C CA . LEU A 1 187 ? -26.782 14.686 28.704 1.00 45.16 187 LEU A CA 1
ATOM 1458 C C . LEU A 1 187 ? -25.293 14.960 28.972 1.00 45.16 187 LEU A C 1
ATOM 1460 O O . LEU A 1 187 ? -24.971 15.906 29.689 1.00 45.16 187 LEU A O 1
ATOM 1464 N N . MET A 1 188 ? -24.391 14.120 28.449 1.00 43.25 188 MET A N 1
ATOM 1465 C CA . MET A 1 188 ? -22.951 14.377 28.514 1.00 43.25 188 MET A CA 1
ATOM 1466 C C . MET A 1 188 ? -22.674 15.673 27.751 1.00 43.25 188 MET A C 1
ATOM 1468 O O . MET A 1 188 ? -22.495 15.680 26.535 1.00 43.25 188 MET A O 1
ATOM 1472 N N . THR A 1 189 ? -22.682 16.791 28.465 1.00 46.47 189 THR A N 1
ATOM 1473 C CA . THR A 1 189 ? -22.139 18.058 27.996 1.00 46.47 189 THR A CA 1
ATOM 1474 C C . THR A 1 189 ? -20.624 17.978 28.088 1.00 46.47 189 THR A C 1
ATOM 1476 O O . THR A 1 189 ? -20.081 17.500 29.086 1.00 46.47 189 THR A O 1
ATOM 1479 N N . PHE A 1 190 ? -19.928 18.449 27.054 1.00 42.75 190 PHE A N 1
ATOM 1480 C CA . PHE A 1 190 ? -18.473 18.576 27.080 1.00 42.75 190 PHE A CA 1
ATOM 1481 C C . PHE A 1 190 ? -18.008 19.402 28.301 1.00 42.75 190 PHE A C 1
ATOM 1483 O O . PHE A 1 190 ? -18.758 20.262 28.767 1.00 42.75 190 PHE A O 1
ATOM 1490 N N . PRO A 1 191 ? -16.748 19.256 28.761 1.00 49.56 191 PRO A N 1
ATOM 1491 C CA . PRO A 1 191 ? -16.156 20.118 29.795 1.00 49.56 191 PRO A CA 1
ATOM 1492 C C . PRO A 1 191 ? -16.229 21.624 29.479 1.00 49.56 191 PRO A C 1
ATOM 1494 O O . PRO A 1 191 ? -16.136 22.448 30.380 1.00 49.56 191 PRO A O 1
ATOM 1497 N N . ASN A 1 192 ? -16.434 21.982 28.207 1.00 51.50 192 ASN A N 1
ATOM 1498 C CA . ASN A 1 192 ? -16.605 23.359 27.736 1.00 51.50 192 ASN A CA 1
ATOM 1499 C C . ASN A 1 192 ? -18.076 23.822 27.672 1.00 51.50 192 ASN A C 1
ATOM 1501 O O . ASN A 1 192 ? -18.356 24.878 27.109 1.00 51.50 192 ASN A O 1
ATOM 1505 N N . GLY A 1 193 ? -19.030 23.041 28.191 1.00 54.09 193 GLY A N 1
ATOM 1506 C CA . GLY A 1 193 ? -20.444 23.423 28.281 1.00 54.09 193 GLY A CA 1
ATOM 1507 C C . GLY A 1 193 ? -21.196 23.504 26.948 1.00 54.09 193 GLY A C 1
ATOM 1508 O O . GLY A 1 193 ? -22.329 23.978 26.925 1.00 54.09 193 GLY A O 1
ATOM 1509 N N . GLN A 1 194 ? -20.608 23.055 25.834 1.00 50.47 194 GLN A N 1
ATOM 1510 C CA . GLN A 1 194 ? -21.301 23.067 24.545 1.00 50.47 194 GLN A CA 1
ATOM 1511 C C . GLN A 1 194 ? -22.194 21.825 24.372 1.00 50.47 194 GLN A C 1
ATOM 1513 O O . GLN A 1 194 ? -21.727 20.703 24.604 1.00 50.47 194 GLN A O 1
ATOM 1518 N N . PRO A 1 195 ? -23.469 22.003 23.971 1.00 48.34 195 PRO A N 1
ATOM 1519 C CA . PRO A 1 195 ? -24.348 20.899 23.609 1.00 48.34 195 PRO A CA 1
ATOM 1520 C C . PRO A 1 195 ? -23.889 20.257 22.293 1.00 48.34 195 PRO A C 1
ATOM 1522 O O . PRO A 1 195 ? -23.342 20.928 21.419 1.00 48.34 195 PRO A O 1
ATOM 1525 N N . MET A 1 196 ? -24.134 18.952 22.145 1.00 45.78 196 MET A N 1
ATOM 1526 C CA . MET A 1 196 ? -23.867 18.215 20.905 1.00 45.78 196 MET A CA 1
ATOM 1527 C C . MET A 1 196 ? -24.509 18.935 19.702 1.00 45.78 196 MET A C 1
ATOM 1529 O O . MET A 1 196 ? -25.717 19.218 19.759 1.00 45.78 196 MET A O 1
ATOM 1533 N N . PRO A 1 197 ? -23.763 19.200 18.611 1.00 44.62 197 PRO A N 1
ATOM 1534 C CA . PRO A 1 197 ? -24.348 19.713 17.380 1.00 44.62 197 PRO A CA 1
ATOM 1535 C C . PRO A 1 197 ? -25.324 18.661 16.837 1.00 44.62 197 PRO A C 1
ATOM 1537 O O . PRO A 1 197 ? -24.920 17.585 16.406 1.00 44.62 197 PRO A O 1
ATOM 1540 N N . GLY A 1 198 ? -26.624 18.954 16.935 1.00 50.62 198 GLY A N 1
ATOM 1541 C CA . GLY A 1 198 ? -27.710 18.083 16.469 1.00 50.62 198 GLY A CA 1
ATOM 1542 C C . GLY A 1 198 ? -28.860 17.843 17.456 1.00 50.62 198 GLY A C 1
ATOM 1543 O O . GLY A 1 198 ? -29.865 17.269 17.051 1.00 50.62 198 GLY A O 1
ATOM 1544 N N . SER A 1 199 ? -28.769 18.282 18.719 1.00 44.78 199 SER A N 1
ATOM 1545 C CA . SER A 1 199 ? -29.784 17.936 19.739 1.00 44.78 199 SER A CA 1
ATOM 1546 C C . SER A 1 199 ? -30.979 18.896 19.873 1.00 44.78 199 SER A C 1
ATOM 1548 O O . SER A 1 199 ? -31.983 18.504 20.457 1.00 44.78 199 SER A O 1
ATOM 1550 N N . THR A 1 200 ? -30.933 20.114 19.323 1.00 44.75 200 THR A N 1
ATOM 1551 C CA . THR A 1 200 ? -31.977 21.136 19.572 1.00 44.75 200 THR A CA 1
ATOM 1552 C C . THR A 1 200 ? -32.780 21.581 18.346 1.00 44.75 200 THR A C 1
ATOM 1554 O O . THR A 1 200 ? -33.620 22.463 18.474 1.00 44.75 200 THR A O 1
ATOM 1557 N N . ALA A 1 201 ? -32.580 20.978 17.170 1.00 42.16 201 ALA A N 1
ATOM 1558 C CA . ALA A 1 201 ? -33.166 21.477 15.916 1.00 42.16 201 ALA A CA 1
ATOM 1559 C C . ALA A 1 201 ? -34.228 20.569 15.261 1.00 42.16 201 ALA A C 1
ATOM 1561 O O . ALA A 1 201 ? -34.541 20.771 14.094 1.00 42.16 201 ALA A O 1
ATOM 1562 N N . TRP A 1 202 ? -34.777 19.566 15.958 1.00 44.50 202 TRP A N 1
ATOM 1563 C CA . TRP A 1 202 ? -35.635 18.553 15.309 1.00 44.50 202 TRP A CA 1
ATOM 1564 C C . TRP A 1 202 ? -37.007 18.318 15.960 1.00 44.50 202 TRP A C 1
ATOM 1566 O O . TRP A 1 202 ? -37.654 17.330 15.620 1.00 44.50 202 TRP A O 1
ATOM 1576 N N . SER A 1 203 ? -37.457 19.168 16.893 1.00 38.16 203 SER A N 1
ATOM 1577 C CA . SER A 1 203 ? -38.738 18.921 17.584 1.00 38.16 203 SER A CA 1
ATOM 1578 C C . SER A 1 203 ? -39.966 19.408 16.823 1.00 38.16 203 SER A C 1
ATOM 1580 O O . SER A 1 203 ? -41.017 18.793 16.963 1.00 38.16 203 SER A O 1
ATOM 1582 N N . ASP A 1 204 ? -39.861 20.446 16.001 1.00 35.50 204 ASP A N 1
ATOM 1583 C CA . ASP A 1 204 ? -41.038 21.032 15.370 1.00 35.50 204 ASP A CA 1
ATOM 1584 C C . ASP A 1 204 ? -40.807 21.116 13.862 1.00 35.50 204 ASP A C 1
ATOM 1586 O O . ASP A 1 204 ? -39.765 21.585 13.418 1.00 35.50 204 ASP A O 1
ATOM 1590 N N . GLU A 1 205 ? -41.796 20.649 13.095 1.00 39.47 205 GLU A N 1
ATOM 1591 C CA . GLU A 1 205 ? -41.912 20.799 11.637 1.00 39.47 205 GLU A CA 1
ATOM 1592 C C . GLU A 1 205 ? -41.318 19.677 10.757 1.00 39.47 205 GLU A C 1
ATOM 1594 O O . GLU A 1 205 ? -40.396 19.877 9.974 1.00 39.47 205 GLU A O 1
ATOM 1599 N N . TYR A 1 206 ? -41.948 18.492 10.778 1.00 37.31 206 TYR A N 1
ATOM 1600 C CA . TYR A 1 206 ? -42.052 17.674 9.559 1.00 37.31 206 TYR A CA 1
ATOM 1601 C C . TYR A 1 206 ? -43.477 17.128 9.370 1.00 37.31 206 TYR A C 1
ATOM 1603 O O . TYR A 1 206 ? -43.967 16.397 10.234 1.00 37.31 206 TYR A O 1
ATOM 1611 N N . PRO A 1 207 ? -44.146 17.439 8.243 1.00 40.12 207 PRO A N 1
ATOM 1612 C CA . PRO A 1 207 ? -45.436 16.854 7.906 1.00 40.12 207 PRO A CA 1
ATOM 1613 C C . PRO A 1 207 ? -45.264 15.365 7.583 1.00 40.12 207 PRO A C 1
ATOM 1615 O O . PRO A 1 207 ? -44.398 14.964 6.804 1.00 40.12 207 PRO A O 1
ATOM 1618 N N . THR A 1 208 ? -46.120 14.536 8.168 1.00 46.41 208 THR A N 1
ATOM 1619 C CA . THR A 1 208 ? -46.175 13.067 8.060 1.00 46.41 208 THR A CA 1
ATOM 1620 C C . THR A 1 208 ? -46.527 12.528 6.663 1.00 46.41 208 THR A C 1
ATOM 1622 O O . THR A 1 208 ? -46.731 11.328 6.503 1.00 46.41 208 THR A O 1
ATOM 1625 N N . GLU A 1 209 ? -46.568 13.365 5.625 1.00 39.16 209 GLU A N 1
ATOM 1626 C CA . GLU A 1 209 ? -47.173 13.025 4.328 1.00 39.16 209 GLU A CA 1
ATOM 1627 C C . GLU A 1 209 ? -46.223 12.418 3.280 1.00 39.16 209 GLU A C 1
ATOM 1629 O O . GLU A 1 209 ? -46.628 12.207 2.140 1.00 39.16 209 GLU A O 1
ATOM 1634 N N . ARG A 1 210 ? -44.961 12.105 3.606 1.00 46.00 210 ARG A N 1
ATOM 1635 C CA . ARG A 1 210 ? -44.030 11.505 2.623 1.00 46.00 210 ARG A CA 1
ATOM 1636 C C . ARG A 1 210 ? -43.178 10.374 3.183 1.00 46.00 210 ARG A C 1
ATOM 1638 O O . ARG A 1 210 ? -41.951 10.423 3.143 1.00 46.00 210 ARG A O 1
ATOM 1645 N N . LEU A 1 211 ? -43.830 9.328 3.677 1.00 44.94 211 LEU A N 1
ATOM 1646 C CA . LEU A 1 211 ? -43.192 8.015 3.762 1.00 44.94 211 LEU A CA 1
ATOM 1647 C C . LEU A 1 211 ? -43.422 7.261 2.437 1.00 44.94 211 LEU A C 1
ATOM 1649 O O . LEU A 1 211 ? -44.509 7.364 1.871 1.00 44.94 211 LEU A O 1
ATOM 1653 N N . PRO A 1 212 ? -42.426 6.525 1.910 1.00 54.97 212 PRO A N 1
ATOM 1654 C CA . PRO A 1 212 ? -42.631 5.655 0.755 1.00 54.97 212 PRO A CA 1
ATOM 1655 C C . PRO A 1 212 ? -43.704 4.606 1.081 1.00 54.97 212 PRO A C 1
ATOM 1657 O O . PRO A 1 212 ? -43.657 4.022 2.164 1.00 54.97 212 PRO A O 1
ATOM 1660 N N . GLY A 1 213 ? -44.627 4.342 0.146 1.00 56.94 213 GLY A N 1
ATOM 1661 C CA . GLY A 1 213 ? -45.819 3.503 0.369 1.00 56.94 213 GLY A CA 1
ATOM 1662 C C . GLY A 1 213 ? -45.535 2.153 1.037 1.00 56.94 213 GLY A C 1
ATOM 1663 O O . GLY A 1 213 ? -46.225 1.787 1.974 1.00 56.94 213 GLY A O 1
ATOM 1664 N N . PHE A 1 214 ? -44.425 1.495 0.694 1.00 52.50 214 PHE A N 1
ATOM 1665 C CA . PHE A 1 214 ? -43.991 0.237 1.321 1.00 52.50 214 PHE A CA 1
ATOM 1666 C C . PHE A 1 214 ? -43.800 0.319 2.852 1.00 52.50 214 PHE A C 1
ATOM 1668 O O . PHE A 1 214 ? -44.100 -0.637 3.561 1.00 52.50 214 PHE A O 1
ATOM 1675 N N . VAL A 1 215 ? -43.323 1.450 3.384 1.00 55.12 215 VAL A N 1
ATOM 1676 C CA . VAL A 1 215 ? -43.135 1.632 4.837 1.00 55.12 215 VAL A CA 1
ATOM 1677 C C . VAL A 1 215 ? -44.476 1.884 5.523 1.00 55.12 215 VAL A C 1
ATOM 1679 O O . VAL A 1 215 ? -44.686 1.444 6.650 1.00 55.12 215 VAL A O 1
ATOM 1682 N N . GLN A 1 216 ? -45.394 2.565 4.837 1.00 60.03 216 GLN A N 1
ATOM 1683 C CA . GLN A 1 216 ? -46.749 2.792 5.327 1.00 60.03 216 GLN A CA 1
ATOM 1684 C C . GLN A 1 216 ? -47.544 1.479 5.335 1.00 60.03 216 GLN A C 1
ATOM 1686 O O . GLN A 1 216 ? -48.148 1.147 6.351 1.00 60.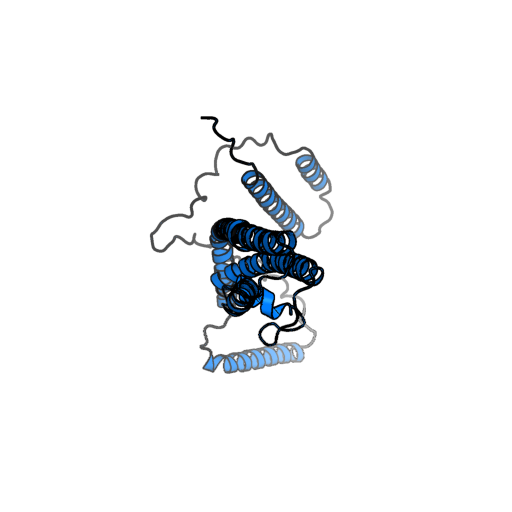03 216 GLN A O 1
ATOM 1691 N N . ASP A 1 217 ? -47.428 0.684 4.271 1.00 55.53 217 ASP A N 1
ATOM 1692 C CA . ASP A 1 217 ? -48.062 -0.629 4.135 1.00 55.53 217 ASP A CA 1
ATOM 1693 C C . ASP A 1 217 ? -47.515 -1.639 5.152 1.00 55.53 217 ASP A C 1
ATOM 1695 O O . ASP A 1 217 ? -48.284 -2.409 5.717 1.00 55.53 217 ASP A O 1
ATOM 1699 N N . PHE A 1 218 ? -46.213 -1.607 5.463 1.00 55.38 218 PHE A N 1
ATOM 1700 C CA . PHE A 1 218 ? -45.618 -2.477 6.486 1.00 55.38 218 PHE A CA 1
ATOM 1701 C C . PHE A 1 218 ? -46.074 -2.113 7.911 1.00 55.38 218 PHE A C 1
ATOM 1703 O O . PHE A 1 218 ? -46.360 -2.997 8.716 1.00 55.38 218 PHE A O 1
ATOM 1710 N N . ILE A 1 219 ? -46.196 -0.816 8.224 1.00 56.00 219 ILE A N 1
ATOM 1711 C CA . ILE A 1 219 ? -46.708 -0.347 9.524 1.00 56.00 219 ILE A CA 1
ATOM 1712 C C . ILE A 1 219 ? -48.204 -0.669 9.668 1.00 56.00 219 ILE A C 1
ATOM 1714 O O . ILE A 1 219 ? -48.633 -1.081 10.744 1.00 56.00 219 ILE A O 1
ATOM 1718 N N . ILE A 1 220 ? -48.990 -0.527 8.596 1.00 60.16 220 ILE A N 1
ATOM 1719 C CA . ILE A 1 220 ? -50.423 -0.855 8.593 1.00 60.16 220 ILE A CA 1
ATOM 1720 C C . ILE A 1 220 ? -50.632 -2.374 8.692 1.00 60.16 220 ILE A C 1
ATOM 1722 O O . ILE A 1 220 ? -51.447 -2.814 9.500 1.00 60.16 220 ILE A O 1
ATOM 1726 N N . ALA A 1 221 ? -49.853 -3.178 7.960 1.00 55.38 221 ALA A N 1
ATOM 1727 C CA . ALA A 1 221 ? -49.938 -4.639 8.002 1.00 55.38 221 ALA A CA 1
ATOM 1728 C C . ALA A 1 221 ? -49.585 -5.216 9.383 1.00 55.38 221 ALA A C 1
ATOM 1730 O O . ALA A 1 221 ? -50.188 -6.194 9.803 1.00 55.38 221 ALA A O 1
ATOM 1731 N N . HIS A 1 222 ? -48.652 -4.610 10.125 1.00 52.97 222 HIS A N 1
ATOM 1732 C CA . HIS A 1 222 ? -48.296 -5.074 11.474 1.00 52.97 222 HIS A CA 1
ATOM 1733 C C . HIS A 1 222 ? -49.149 -4.479 12.602 1.00 52.97 222 HIS A C 1
ATOM 1735 O O . HIS A 1 222 ? -49.146 -5.025 13.701 1.00 52.97 222 HIS A O 1
ATOM 1741 N N . MET A 1 223 ? -49.920 -3.413 12.356 1.00 52.31 223 MET A N 1
ATOM 1742 C CA . MET A 1 223 ? -50.935 -2.952 13.316 1.00 52.31 223 MET A CA 1
ATOM 1743 C C . MET A 1 223 ? -52.226 -3.783 13.277 1.00 52.31 223 MET A C 1
ATOM 1745 O O . MET A 1 223 ? -53.002 -3.724 14.228 1.00 52.31 223 MET A O 1
ATOM 1749 N N . GLN A 1 224 ? -52.473 -4.545 12.206 1.00 51.44 224 GLN A N 1
ATOM 1750 C CA . GLN A 1 224 ? -53.708 -5.319 12.032 1.00 51.44 224 GLN A CA 1
ATOM 1751 C C . GLN A 1 224 ? -53.649 -6.755 12.587 1.00 51.44 224 GLN A C 1
ATOM 1753 O O . GLN A 1 224 ? -54.702 -7.351 12.792 1.00 51.44 224 GLN A O 1
ATOM 1758 N N . ASP A 1 225 ? -52.455 -7.262 12.915 1.00 46.19 225 ASP A N 1
ATOM 1759 C CA . ASP A 1 225 ? -52.232 -8.625 13.433 1.00 46.19 225 ASP A CA 1
ATOM 1760 C C . ASP A 1 225 ? -52.051 -8.690 14.967 1.00 46.19 225 ASP A C 1
ATOM 1762 O O . ASP A 1 225 ? -51.571 -9.683 15.517 1.00 46.19 225 ASP A O 1
ATOM 1766 N N . GLY A 1 226 ? -52.440 -7.635 15.688 1.00 47.75 226 GLY A N 1
ATOM 1767 C CA . GLY A 1 226 ? -52.324 -7.558 17.144 1.00 47.75 226 GLY A CA 1
ATOM 1768 C C . GLY A 1 226 ? -53.334 -8.433 17.892 1.00 47.75 226 GLY A C 1
ATOM 1769 O O . GLY A 1 226 ? -54.285 -7.892 18.446 1.00 47.75 226 GLY A O 1
ATOM 1770 N N . ASP A 1 227 ? -53.123 -9.755 17.932 1.00 47.69 227 ASP A N 1
ATOM 1771 C CA . ASP A 1 227 ? -53.722 -10.628 18.962 1.00 47.69 227 ASP A CA 1
ATOM 1772 C C . ASP A 1 227 ? -52.949 -11.941 19.230 1.00 47.69 227 ASP A C 1
ATOM 1774 O O . ASP A 1 227 ? -53.527 -13.009 19.440 1.00 47.69 227 ASP A O 1
ATOM 1778 N N . ALA A 1 228 ? -51.613 -11.902 19.238 1.00 46.16 228 ALA A N 1
ATOM 1779 C CA . ALA A 1 228 ? -50.814 -13.030 19.721 1.00 46.16 228 ALA A CA 1
ATOM 1780 C C . ALA A 1 228 ? -49.701 -12.535 20.647 1.00 46.16 228 ALA A C 1
ATOM 1782 O O . ALA A 1 228 ? -48.671 -12.048 20.194 1.00 46.16 228 ALA A O 1
ATOM 1783 N N . GLY A 1 229 ? -49.939 -12.658 21.957 1.00 51.47 229 GLY A N 1
ATOM 1784 C CA . GLY A 1 229 ? -49.058 -12.211 23.038 1.00 51.47 229 GLY A CA 1
ATOM 1785 C C . GLY A 1 229 ? -47.654 -12.816 22.999 1.00 51.47 229 GLY A C 1
ATOM 1786 O O . GLY A 1 229 ? -47.379 -13.820 23.658 1.00 51.47 229 GLY A O 1
ATOM 1787 N N . GLY A 1 230 ? -46.766 -12.160 22.260 1.00 55.66 230 GLY A N 1
ATOM 1788 C CA . GLY A 1 230 ? -45.333 -12.401 22.234 1.00 55.66 230 GLY A CA 1
ATOM 1789 C C . GLY A 1 230 ? -44.590 -11.071 22.216 1.00 55.66 230 GLY A C 1
ATOM 1790 O O . GLY A 1 230 ? -44.581 -10.401 21.193 1.00 55.66 230 GLY A O 1
ATOM 1791 N N . ASP A 1 231 ? -43.998 -10.731 23.362 1.00 64.38 231 ASP A N 1
ATOM 1792 C CA . ASP A 1 231 ? -42.915 -9.755 23.565 1.00 64.38 231 ASP A CA 1
ATOM 1793 C C . ASP A 1 231 ? -42.932 -8.534 22.615 1.00 64.38 231 ASP A C 1
ATOM 1795 O O . ASP A 1 231 ? -42.091 -8.378 21.722 1.00 64.38 231 ASP A O 1
ATOM 1799 N N . ASP A 1 232 ? -43.910 -7.644 22.824 1.00 61.53 232 ASP A N 1
ATOM 1800 C CA . ASP A 1 232 ? -44.103 -6.394 22.066 1.00 61.53 232 ASP A CA 1
ATOM 1801 C C . ASP A 1 232 ? -42.838 -5.510 22.012 1.00 61.53 232 ASP A C 1
ATOM 1803 O O . ASP A 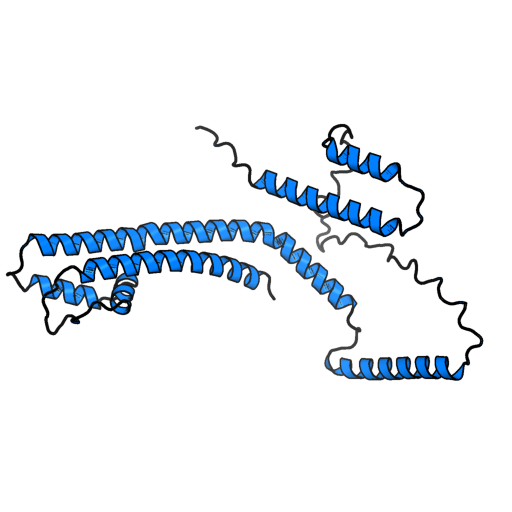1 232 ? -42.659 -4.700 21.091 1.00 61.53 232 ASP A O 1
ATOM 1807 N N . ASP A 1 233 ? -41.919 -5.687 22.960 1.00 64.31 233 ASP A N 1
ATOM 1808 C CA . ASP A 1 233 ? -40.667 -4.944 23.037 1.00 64.31 233 ASP A CA 1
ATOM 1809 C C . ASP A 1 233 ? -39.635 -5.387 21.989 1.00 64.31 233 ASP A C 1
ATOM 1811 O O . ASP A 1 233 ? -38.892 -4.544 21.471 1.00 64.31 233 ASP A O 1
ATOM 1815 N N . GLU A 1 234 ? -39.619 -6.663 21.578 1.00 65.75 234 GLU A N 1
ATOM 1816 C CA . GLU A 1 234 ? -38.699 -7.127 20.532 1.00 65.75 234 GLU A CA 1
ATOM 1817 C C . GLU A 1 234 ? -39.118 -6.592 19.156 1.00 65.75 234 GLU A C 1
ATOM 1819 O O . GLU A 1 234 ? -38.278 -6.130 18.372 1.00 65.75 234 GLU A O 1
ATOM 1824 N N . VAL A 1 235 ? -40.424 -6.576 18.873 1.00 66.81 235 VAL A N 1
ATOM 1825 C CA . VAL A 1 235 ? -40.969 -6.020 17.624 1.00 66.81 235 VAL A CA 1
ATOM 1826 C C . VAL A 1 235 ? -40.716 -4.513 17.562 1.00 66.81 235 VAL A C 1
ATOM 1828 O O . VAL A 1 235 ? -40.248 -3.998 16.538 1.00 66.81 235 VAL A O 1
ATOM 1831 N N . ARG A 1 236 ? -40.926 -3.802 18.678 1.00 72.69 236 ARG A N 1
ATOM 1832 C CA . ARG A 1 236 ? -40.637 -2.367 18.794 1.00 72.69 236 ARG A CA 1
ATOM 1833 C C . ARG A 1 236 ? -39.148 -2.066 18.606 1.00 72.69 236 ARG A C 1
ATOM 1835 O O . ARG A 1 236 ? -38.803 -1.132 17.878 1.00 72.69 236 ARG A O 1
ATOM 1842 N N . TRP A 1 237 ? -38.261 -2.863 19.201 1.00 61.88 237 TRP A N 1
ATOM 1843 C CA . TRP A 1 237 ? -36.814 -2.693 19.065 1.00 61.88 237 TRP A CA 1
ATOM 1844 C C . TRP A 1 237 ? -36.328 -2.954 17.634 1.00 61.88 237 TRP A C 1
ATOM 1846 O O . TRP A 1 237 ? -35.550 -2.164 17.091 1.00 61.88 237 TRP A O 1
ATOM 1856 N N . ARG A 1 238 ? -36.837 -3.999 16.969 1.00 66.56 238 ARG A N 1
ATOM 1857 C CA . ARG A 1 238 ? -36.501 -4.305 15.568 1.00 66.56 238 ARG A CA 1
ATOM 1858 C C . ARG A 1 238 ? -36.979 -3.224 14.606 1.00 66.56 238 ARG A C 1
ATOM 1860 O O . ARG A 1 238 ? -36.223 -2.826 13.718 1.00 66.56 238 ARG A O 1
ATOM 1867 N N . ALA A 1 239 ? -38.183 -2.696 14.811 1.00 70.00 239 ALA A N 1
ATOM 1868 C CA . ALA A 1 239 ? -38.685 -1.566 14.035 1.00 70.00 239 ALA A CA 1
ATOM 1869 C C . ALA A 1 239 ? -37.809 -0.315 14.232 1.00 70.00 239 ALA A C 1
ATOM 1871 O O . ALA A 1 239 ? -37.508 0.400 13.271 1.00 70.00 239 ALA A O 1
ATOM 1872 N N . HIS A 1 240 ? -37.338 -0.073 15.459 1.00 74.62 240 HIS A N 1
ATOM 1873 C CA . HIS A 1 240 ? -36.449 1.046 15.752 1.00 74.62 240 HIS A CA 1
ATOM 1874 C C . HIS A 1 240 ? -35.069 0.875 15.094 1.00 74.62 240 HIS A C 1
ATOM 1876 O O . HIS A 1 240 ? -34.562 1.818 14.485 1.00 74.62 240 HIS A O 1
ATOM 1882 N N . LEU A 1 241 ? -34.493 -0.330 15.133 1.00 75.94 241 LEU A N 1
ATOM 1883 C CA . LEU A 1 241 ? -33.233 -0.663 14.460 1.00 75.94 241 LEU A CA 1
ATOM 1884 C C . LEU A 1 241 ? -33.322 -0.488 12.941 1.00 75.94 241 LEU A C 1
ATOM 1886 O O . LEU A 1 241 ? -32.468 0.180 12.360 1.00 75.94 241 LEU A O 1
ATOM 1890 N N . MET A 1 242 ? -34.376 -1.003 12.301 1.00 77.88 242 MET A N 1
ATOM 1891 C CA . MET A 1 242 ? -34.555 -0.836 10.854 1.00 77.88 242 MET A CA 1
ATOM 1892 C C . MET A 1 242 ? -34.723 0.635 10.463 1.00 77.88 242 MET A C 1
ATOM 1894 O O . MET A 1 242 ? -34.158 1.083 9.464 1.00 77.88 242 MET A O 1
ATOM 1898 N N . LYS A 1 243 ? -35.430 1.424 11.281 1.00 84.31 243 LYS A N 1
ATOM 1899 C CA . LYS A 1 243 ? -35.578 2.868 11.063 1.00 84.31 243 LYS A CA 1
ATOM 1900 C C . LYS A 1 243 ? -34.240 3.605 11.159 1.00 84.31 243 LYS A C 1
ATOM 1902 O O . LYS A 1 243 ? -34.001 4.526 10.381 1.00 84.31 243 LYS A O 1
ATOM 1907 N N . GLN A 1 244 ? -33.364 3.210 12.084 1.00 80.31 244 GLN A N 1
ATOM 1908 C CA . GLN A 1 244 ? -32.021 3.789 12.203 1.00 80.31 244 GLN A CA 1
ATOM 1909 C C . GLN A 1 244 ? -31.120 3.377 11.034 1.00 80.31 244 GLN A C 1
ATOM 1911 O O . GLN A 1 244 ? -30.454 4.226 10.446 1.00 80.31 244 GLN A O 1
ATOM 1916 N N . GLN A 1 245 ? -31.154 2.106 10.637 1.00 83.69 245 GLN A N 1
ATOM 1917 C CA . GLN A 1 245 ? -30.351 1.597 9.527 1.00 83.69 245 GLN A CA 1
ATOM 1918 C C . GLN A 1 245 ? -30.723 2.265 8.196 1.00 83.69 245 GLN A C 1
ATOM 1920 O O . GLN A 1 245 ? -29.844 2.702 7.456 1.00 83.69 245 GLN A O 1
ATOM 1925 N N . TRP A 1 246 ? -32.019 2.461 7.942 1.00 83.69 246 TRP A N 1
ATOM 1926 C CA . TRP A 1 246 ? -32.497 3.185 6.763 1.00 83.69 246 TRP A CA 1
ATOM 1927 C C . TRP A 1 246 ? -32.066 4.662 6.753 1.00 83.69 246 TRP A C 1
ATOM 1929 O O . TRP A 1 246 ? -31.697 5.196 5.708 1.00 83.69 246 TRP A O 1
ATOM 1939 N N . ARG A 1 247 ? -32.060 5.330 7.918 1.00 76.00 247 ARG A N 1
ATOM 1940 C CA . ARG A 1 247 ? -31.576 6.718 8.045 1.00 76.00 247 ARG A CA 1
ATOM 1941 C C . ARG A 1 247 ? -30.093 6.840 7.703 1.00 76.00 247 ARG A C 1
ATOM 1943 O O . ARG A 1 247 ? -29.713 7.791 7.024 1.00 76.00 247 ARG A O 1
ATOM 1950 N N . ILE A 1 248 ? -29.281 5.879 8.141 1.00 80.31 248 ILE A N 1
ATOM 1951 C CA . ILE A 1 248 ? -27.848 5.836 7.826 1.00 80.31 248 ILE A CA 1
ATOM 1952 C C . ILE A 1 248 ? -27.647 5.650 6.320 1.00 80.31 248 ILE A C 1
ATOM 1954 O O . ILE A 1 248 ? -26.858 6.382 5.729 1.00 80.31 248 ILE A O 1
ATOM 1958 N N . GLU A 1 249 ? -28.399 4.742 5.691 1.00 84.25 249 GLU A N 1
ATOM 1959 C CA . GLU A 1 249 ? -28.288 4.458 4.254 1.00 84.25 249 GLU A CA 1
ATOM 1960 C C . GLU A 1 249 ? -28.696 5.657 3.377 1.00 84.25 249 GLU A C 1
ATOM 1962 O O . GLU A 1 249 ? -28.061 5.957 2.366 1.00 84.25 249 GLU A O 1
ATOM 1967 N N . GLN A 1 250 ? -29.732 6.399 3.778 1.00 84.19 250 GLN A N 1
ATOM 1968 C CA . GLN A 1 250 ? -30.138 7.629 3.089 1.00 84.19 250 GLN A CA 1
ATOM 1969 C C . GLN A 1 250 ? -29.112 8.756 3.252 1.00 84.19 250 GLN A C 1
ATOM 1971 O O . GLN A 1 250 ? -28.855 9.495 2.302 1.00 84.19 250 GLN A O 1
ATOM 1976 N N . ALA A 1 251 ? -28.505 8.881 4.435 1.00 76.19 251 ALA A N 1
ATOM 1977 C CA . ALA A 1 251 ? -27.449 9.861 4.670 1.00 76.19 251 ALA A CA 1
ATOM 1978 C C . ALA A 1 251 ? -26.195 9.553 3.836 1.00 76.19 251 ALA A C 1
ATOM 1980 O O . ALA A 1 251 ? -25.588 10.475 3.297 1.00 76.19 251 ALA A O 1
ATOM 1981 N N . THR A 1 252 ? -25.849 8.272 3.662 1.00 82.62 252 THR A N 1
ATOM 1982 C CA . THR A 1 252 ? -24.719 7.867 2.807 1.00 82.62 252 THR A CA 1
ATOM 1983 C C . THR A 1 252 ? -24.990 8.168 1.335 1.00 82.62 252 THR A C 1
ATOM 1985 O O . THR A 1 252 ? -24.143 8.768 0.684 1.00 82.62 252 THR A O 1
ATOM 1988 N N . LYS A 1 253 ? -26.195 7.873 0.826 1.00 84.06 253 LYS A N 1
ATOM 1989 C CA . LYS A 1 253 ? -26.555 8.180 -0.573 1.00 84.06 253 LYS A CA 1
ATOM 1990 C C . LYS A 1 253 ? -26.545 9.677 -0.892 1.00 84.06 253 LYS A C 1
ATOM 1992 O O . LYS A 1 253 ? -26.202 10.048 -2.007 1.00 84.06 253 LYS A O 1
ATOM 1997 N N . ARG A 1 254 ? -26.873 10.545 0.074 1.00 75.62 254 ARG A N 1
ATOM 1998 C CA . ARG A 1 254 ? -26.774 12.008 -0.105 1.00 75.62 254 ARG A CA 1
ATOM 1999 C C . ARG A 1 254 ? -25.338 12.529 -0.150 1.00 75.62 254 ARG A C 1
ATOM 2001 O O . ARG A 1 254 ? -25.113 13.587 -0.720 1.00 75.62 254 ARG A O 1
ATOM 2008 N N . LEU A 1 255 ? -24.386 11.822 0.457 1.00 78.12 255 LEU A N 1
ATOM 2009 C CA . LEU A 1 255 ? -22.966 12.189 0.416 1.00 78.12 255 LEU A CA 1
ATOM 2010 C C . LEU A 1 255 ? -22.284 11.731 -0.882 1.00 78.12 255 LEU A C 1
ATOM 2012 O O . LEU A 1 255 ? -21.255 12.281 -1.257 1.00 78.12 255 LEU A O 1
ATOM 2016 N N . GLU A 1 256 ? -22.859 10.746 -1.575 1.00 79.88 256 GLU A N 1
ATOM 2017 C CA . GLU A 1 256 ? -22.360 10.257 -2.865 1.00 79.88 256 GLU A CA 1
ATOM 2018 C C . GLU A 1 256 ? -22.866 11.068 -4.070 1.00 79.88 256 GLU A C 1
ATOM 2020 O O . GLU A 1 256 ? -22.368 10.864 -5.179 1.00 79.88 256 GLU A O 1
ATOM 2025 N N . GLU A 1 257 ? -23.816 11.997 -3.891 1.00 80.94 257 GLU A N 1
ATOM 2026 C CA . GLU A 1 257 ? -24.235 12.891 -4.975 1.00 80.94 257 GLU A CA 1
ATOM 2027 C C . GLU A 1 257 ? -23.107 13.888 -5.305 1.00 80.94 257 GLU A C 1
ATOM 2029 O O . GLU A 1 257 ? -22.727 14.699 -4.454 1.00 80.94 257 GLU A O 1
ATOM 2034 N N . PRO A 1 258 ? -22.541 13.853 -6.528 1.00 60.16 258 PRO A N 1
ATOM 2035 C CA . PRO A 1 258 ? -21.486 14.775 -6.921 1.00 60.16 258 PRO A CA 1
ATOM 2036 C C . PRO A 1 258 ? -22.032 16.204 -6.918 1.00 60.16 258 PRO A C 1
ATOM 2038 O O . PRO A 1 258 ? -23.045 16.490 -7.560 1.00 60.16 258 PRO A O 1
ATOM 2041 N N . LEU A 1 259 ? -21.346 17.101 -6.198 1.00 66.81 259 LEU A N 1
ATOM 2042 C CA . LEU A 1 259 ? -21.663 18.529 -6.190 1.00 66.81 259 LEU A CA 1
ATOM 2043 C C . LEU A 1 259 ? -21.786 19.029 -7.638 1.00 66.81 259 LEU A C 1
ATOM 2045 O O . LEU A 1 259 ? -20.874 18.774 -8.434 1.00 66.81 259 LEU A O 1
ATOM 2049 N N . PRO A 1 260 ? -22.883 19.725 -7.995 1.00 58.16 260 PRO A N 1
ATOM 2050 C CA . PRO A 1 260 ? -23.041 20.263 -9.333 1.00 58.16 260 PRO A CA 1
ATOM 2051 C C . PRO A 1 260 ? -21.867 21.200 -9.600 1.00 58.16 260 PRO A C 1
ATOM 2053 O O . PRO A 1 260 ? -21.671 22.185 -8.886 1.00 58.16 260 PRO A O 1
ATOM 2056 N N . LEU A 1 261 ? -21.062 20.846 -10.603 1.00 63.19 261 LEU A N 1
ATOM 2057 C CA . LEU A 1 261 ? -19.996 21.687 -11.125 1.00 63.19 261 LEU A CA 1
ATOM 2058 C C . LEU A 1 261 ? -20.619 23.040 -11.476 1.00 63.19 261 LEU A C 1
ATOM 2060 O O . LEU A 1 261 ? -21.408 23.135 -12.414 1.00 63.19 261 LEU A O 1
ATOM 2064 N N . GLN A 1 262 ? -20.312 24.070 -10.686 1.00 60.06 262 GLN A N 1
ATOM 2065 C CA . GLN A 1 262 ? -20.603 25.443 -11.072 1.00 60.06 262 GLN A CA 1
ATOM 2066 C C . GLN A 1 262 ? -19.761 25.742 -12.312 1.00 60.06 262 GLN A C 1
ATOM 2068 O O . GLN A 1 262 ? -18.543 25.878 -12.214 1.00 60.06 262 GLN A O 1
ATOM 2073 N N . GLU A 1 263 ? -20.416 25.789 -13.472 1.00 61.56 263 GLU A N 1
ATOM 2074 C CA . GLU A 1 263 ? -19.841 26.340 -14.696 1.00 61.56 263 GLU A CA 1
ATOM 2075 C C . GLU A 1 263 ? -19.412 27.790 -14.430 1.00 61.56 263 GLU A C 1
ATOM 2077 O O . GLU A 1 263 ? -20.228 28.629 -14.031 1.00 61.56 263 GLU A O 1
ATOM 2082 N N . GLN A 1 264 ? -18.122 28.058 -14.630 1.00 59.97 264 GLN A N 1
ATOM 2083 C CA . GLN A 1 264 ? -17.535 29.390 -14.753 1.00 59.97 264 GLN A CA 1
ATOM 2084 C C . GLN A 1 264 ? -16.879 29.512 -16.122 1.00 59.97 264 GLN A C 1
ATOM 2086 O O . GLN A 1 264 ? -16.177 28.552 -16.515 1.00 59.97 264 GLN A O 1
#

InterPro domains:
  IPR024862 Transient receptor potential cation channel subfamily V [PTHR10582] (3-120)
  IPR056336 Calcium channel YVC1-like, C-terminal transmembrane domain [PF23317] (3-150)

pLDDT: mean 72.95, std 16.74, range [35.5, 95.38]

Organism: NCBI:txid156174

Radius of gyration: 34.59 Å; chains: 1; bounding box: 85×58×87 Å